Protein AF-A0A9D4Z304-F1 (afdb_monomer)

pLDDT: mean 81.12, std 15.31, range [45.03, 98.12]

InterPro domains:
  IPR007527 Zinc finger, SWIM-type [PF04434] (171-197)
  IPR007527 Zinc finger, SWIM-type [PS50966] (171-205)

Structure (mmCIF, N/CA/C/O backbone):
data_AF-A0A9D4Z304-F1
#
_entry.id   AF-A0A9D4Z304-F1
#
loop_
_atom_site.group_PDB
_atom_site.id
_atom_site.type_symbol
_atom_site.label_atom_id
_atom_site.label_alt_id
_atom_site.label_comp_id
_atom_site.label_asym_id
_atom_site.label_entity_id
_atom_site.label_seq_id
_atom_site.pdbx_PDB_ins_code
_atom_site.Cartn_x
_atom_site.Cartn_y
_atom_site.Cartn_z
_atom_site.occupancy
_atom_site.B_iso_or_equiv
_atom_site.auth_seq_id
_atom_site.auth_comp_id
_atom_site.auth_asym_id
_atom_site.auth_atom_id
_atom_site.pdbx_PDB_model_num
ATOM 1 N N . MET A 1 1 ? -25.700 -16.202 -22.388 1.00 58.25 1 MET A N 1
ATOM 2 C CA . MET A 1 1 ? -26.440 -15.607 -21.253 1.00 58.25 1 MET A CA 1
ATOM 3 C C . MET A 1 1 ? -27.471 -16.584 -20.685 1.00 58.25 1 MET A C 1
ATOM 5 O O . MET A 1 1 ? -27.443 -16.813 -19.483 1.00 58.25 1 MET A O 1
ATOM 9 N N . GLU A 1 2 ? -28.269 -17.260 -21.523 1.00 65.94 2 GLU A N 1
ATOM 10 C CA . GLU A 1 2 ? -29.330 -18.199 -21.095 1.00 65.94 2 GLU A CA 1
ATOM 11 C C . GLU A 1 2 ? -28.894 -19.315 -20.121 1.00 65.94 2 GLU A C 1
ATOM 13 O O . GLU A 1 2 ? -29.530 -19.520 -19.091 1.00 65.94 2 GLU A O 1
ATOM 18 N N . ARG A 1 3 ? -27.760 -19.994 -20.371 1.00 72.19 3 ARG A N 1
ATOM 19 C CA . ARG A 1 3 ? -27.264 -21.068 -19.478 1.00 72.19 3 ARG A CA 1
ATOM 20 C C . ARG A 1 3 ? -26.881 -20.585 -18.072 1.00 72.19 3 ARG A C 1
ATOM 22 O O . ARG A 1 3 ? -27.099 -21.306 -17.105 1.00 72.19 3 ARG A O 1
ATOM 29 N N . ASN A 1 4 ? -26.329 -19.376 -17.945 1.00 69.94 4 ASN A N 1
ATOM 30 C CA . ASN A 1 4 ? -26.008 -18.800 -16.632 1.00 69.94 4 ASN A CA 1
ATOM 31 C C . ASN A 1 4 ? -27.273 -18.340 -15.903 1.00 69.94 4 ASN A C 1
ATOM 33 O O . ASN A 1 4 ? -27.364 -18.498 -14.689 1.00 69.94 4 ASN A O 1
ATOM 37 N N . ARG A 1 5 ? -28.275 -17.852 -16.645 1.00 72.81 5 ARG A N 1
ATOM 38 C CA . ARG A 1 5 ? -29.588 -17.498 -16.095 1.00 72.81 5 ARG A CA 1
ATOM 39 C C . ARG A 1 5 ? -30.302 -18.722 -15.513 1.00 72.81 5 ARG A C 1
ATOM 41 O O . ARG A 1 5 ? -30.811 -18.645 -14.401 1.00 72.81 5 ARG A O 1
ATOM 48 N N . GLN A 1 6 ? -30.270 -19.864 -16.206 1.00 77.44 6 GLN A N 1
ATOM 49 C CA . GLN A 1 6 ? -30.847 -21.118 -15.700 1.00 77.44 6 GLN A CA 1
ATOM 50 C C . GLN A 1 6 ? -30.157 -21.623 -14.424 1.00 77.44 6 GLN A C 1
ATOM 52 O O . GLN A 1 6 ? -30.844 -22.037 -13.495 1.00 77.44 6 GLN A O 1
ATOM 57 N N . ARG A 1 7 ? -28.823 -21.525 -14.334 1.00 73.44 7 ARG A N 1
ATOM 58 C CA . ARG A 1 7 ? -28.073 -21.913 -13.123 1.00 73.44 7 ARG A CA 1
ATOM 59 C C . ARG A 1 7 ? -28.363 -21.020 -11.913 1.00 73.44 7 ARG A C 1
ATOM 61 O O . ARG A 1 7 ? -28.394 -21.512 -10.792 1.00 73.44 7 ARG A O 1
ATOM 68 N N . LEU A 1 8 ? -28.589 -19.724 -12.128 1.00 66.00 8 LEU A N 1
ATOM 69 C CA . LEU A 1 8 ? -28.974 -18.797 -11.057 1.00 66.00 8 LEU A CA 1
ATOM 70 C C . LEU A 1 8 ? -30.404 -19.050 -10.565 1.00 66.00 8 LEU A C 1
ATOM 72 O O . LEU A 1 8 ? -30.646 -19.016 -9.363 1.00 66.00 8 LEU A O 1
ATOM 76 N N . MET A 1 9 ? -31.331 -19.378 -11.471 1.00 72.38 9 MET A N 1
ATOM 77 C CA . MET A 1 9 ? -32.711 -19.725 -11.108 1.00 72.38 9 MET A CA 1
ATOM 78 C C . MET A 1 9 ? -32.799 -21.027 -10.297 1.00 72.38 9 MET A C 1
ATOM 80 O O . MET A 1 9 ? -33.624 -21.118 -9.393 1.00 72.38 9 MET A O 1
ATOM 84 N N . SER A 1 10 ? -31.939 -22.018 -10.564 1.00 80.88 10 SER A N 1
ATOM 85 C CA . SER A 1 10 ? -31.942 -23.292 -9.824 1.00 80.88 10 SER A CA 1
ATOM 86 C C . SER A 1 10 ? -31.432 -23.191 -8.382 1.00 80.88 10 SER A C 1
ATOM 88 O O . SER A 1 10 ? -31.666 -24.107 -7.603 1.00 80.88 10 SER A O 1
ATOM 90 N N . LEU A 1 11 ? -30.745 -22.103 -8.010 1.00 79.19 11 LEU A N 1
ATOM 91 C CA . LEU A 1 11 ? -30.226 -21.901 -6.650 1.00 79.19 11 LEU A CA 1
ATOM 92 C C . LEU A 1 11 ? -31.263 -21.304 -5.683 1.00 79.19 11 LEU A C 1
ATOM 94 O O . LEU A 1 11 ? -30.967 -21.149 -4.504 1.00 79.19 11 LEU A O 1
ATOM 98 N N . GLY A 1 12 ? -32.475 -20.987 -6.155 1.00 72.00 12 GLY A N 1
ATOM 99 C CA . GLY A 1 12 ? -33.617 -20.692 -5.284 1.00 72.00 12 GLY A CA 1
ATOM 100 C C . GLY A 1 12 ? -33.492 -19.432 -4.423 1.00 72.00 12 GLY A C 1
ATOM 101 O O . GLY A 1 12 ? -34.206 -19.326 -3.435 1.00 72.00 12 GLY A O 1
ATOM 102 N N . ILE A 1 13 ? -32.619 -18.480 -4.773 1.00 70.56 13 ILE A N 1
ATOM 103 C CA . ILE A 1 13 ? -32.442 -17.218 -4.036 1.00 70.56 13 ILE A CA 1
ATOM 104 C C . ILE A 1 13 ? -33.430 -16.178 -4.600 1.00 70.56 13 ILE A C 1
ATOM 106 O O . ILE A 1 13 ? -33.179 -15.630 -5.678 1.00 70.56 13 ILE A O 1
ATOM 110 N N . PRO A 1 14 ? -34.547 -15.860 -3.912 1.00 68.12 14 PRO A N 1
ATOM 111 C CA . PRO A 1 14 ? -35.614 -15.025 -4.476 1.00 68.12 14 PRO A CA 1
ATOM 112 C C . PRO A 1 14 ? -35.179 -13.571 -4.713 1.00 68.12 14 PRO A C 1
ATOM 114 O O . PRO A 1 14 ? -35.698 -12.909 -5.610 1.00 68.12 14 PRO A O 1
ATOM 117 N N . ALA A 1 15 ? -34.190 -13.086 -3.953 1.00 71.25 15 ALA A N 1
ATOM 118 C CA . ALA A 1 15 ? -33.676 -11.719 -4.048 1.00 71.25 15 ALA A CA 1
ATOM 119 C C . ALA A 1 15 ? -32.972 -11.432 -5.389 1.00 71.25 15 ALA A C 1
ATOM 121 O O . ALA A 1 15 ? -33.216 -10.399 -6.009 1.00 71.25 15 ALA A O 1
ATOM 122 N N . LEU A 1 16 ? -32.181 -12.384 -5.899 1.00 64.19 16 LEU A N 1
ATOM 123 C CA . LEU A 1 16 ? -31.427 -12.225 -7.151 1.00 64.19 16 LEU A CA 1
ATOM 124 C C . LEU A 1 16 ? -32.323 -12.217 -8.396 1.00 64.19 16 LEU A C 1
ATOM 126 O O . LEU A 1 16 ? -31.960 -11.636 -9.418 1.00 64.19 16 LEU A O 1
ATOM 130 N N . LYS A 1 17 ? -33.505 -12.844 -8.326 1.00 69.56 17 LYS A N 1
ATOM 131 C CA . LYS A 1 17 ? -34.468 -12.846 -9.435 1.00 69.56 17 LYS A CA 1
ATOM 132 C C . LYS A 1 17 ? -35.047 -11.447 -9.673 1.00 69.56 17 LYS A C 1
ATOM 134 O O . LYS A 1 17 ? -35.167 -11.037 -10.824 1.00 69.56 17 LYS A O 1
ATOM 139 N N . ARG A 1 18 ? -35.333 -10.711 -8.592 1.00 75.06 18 ARG A N 1
ATOM 140 C CA . ARG A 1 18 ? -35.867 -9.341 -8.651 1.00 75.06 18 ARG A CA 1
ATOM 141 C C . ARG A 1 18 ? -34.859 -8.367 -9.267 1.00 75.06 18 ARG A C 1
ATOM 143 O O . ARG A 1 18 ? -35.215 -7.627 -10.176 1.00 75.06 18 ARG A O 1
ATOM 150 N N . GLU A 1 19 ? -33.591 -8.448 -8.861 1.00 73.88 19 GLU A N 1
ATOM 151 C CA . GLU A 1 19 ? -32.523 -7.603 -9.421 1.00 73.88 19 GLU A CA 1
ATOM 152 C C . GLU A 1 19 ? -32.265 -7.884 -10.912 1.00 73.88 19 GLU A C 1
ATOM 154 O O . GLU A 1 19 ? -32.046 -6.961 -11.698 1.00 73.88 19 GLU A O 1
ATOM 159 N N . LEU A 1 20 ? -32.331 -9.150 -11.342 1.00 70.69 20 LEU A N 1
ATOM 160 C CA . LEU A 1 20 ? -32.150 -9.521 -12.752 1.00 70.69 20 LEU A CA 1
ATOM 161 C C . LEU A 1 20 ? -33.305 -9.055 -13.650 1.00 70.69 20 LEU A C 1
ATOM 163 O O . LEU A 1 20 ? -33.066 -8.687 -14.802 1.00 70.69 20 LEU A O 1
ATOM 167 N N . GLU A 1 21 ? -34.539 -9.062 -13.143 1.00 75.00 21 GLU A N 1
ATOM 168 C CA . GLU A 1 21 ? -35.706 -8.533 -13.861 1.00 75.00 21 GLU A CA 1
ATOM 169 C C . GLU A 1 21 ? -35.662 -6.997 -13.956 1.00 75.00 21 GLU A C 1
ATOM 171 O O . GLU A 1 21 ? -35.941 -6.444 -15.023 1.00 75.00 21 GLU A O 1
ATOM 176 N N . GLU A 1 22 ? -35.194 -6.304 -12.913 1.00 76.94 22 GLU A N 1
ATOM 177 C CA . GLU A 1 22 ? -34.978 -4.850 -12.950 1.00 76.94 22 GLU A CA 1
ATOM 178 C C . GLU A 1 22 ? -33.822 -4.434 -13.870 1.00 76.94 22 GLU A C 1
ATOM 180 O O . GLU A 1 22 ? -33.900 -3.407 -14.547 1.00 76.94 22 GLU A O 1
ATOM 185 N N . MET A 1 23 ? -32.759 -5.236 -13.967 1.00 66.50 23 MET A N 1
ATOM 186 C CA . MET A 1 23 ? -31.647 -4.952 -14.878 1.00 66.50 23 MET A CA 1
ATOM 187 C C . MET A 1 23 ? -31.998 -5.175 -16.355 1.00 66.50 23 MET A C 1
ATOM 189 O O . MET A 1 23 ? -31.429 -4.510 -17.221 1.00 66.50 23 MET A O 1
ATOM 193 N N . GLY A 1 24 ? -32.938 -6.075 -16.662 1.00 64.50 24 GLY A N 1
ATOM 194 C CA . GLY A 1 24 ? -33.351 -6.381 -18.036 1.00 64.50 24 GLY A CA 1
ATOM 195 C C . GLY A 1 24 ? -34.099 -5.245 -18.744 1.00 64.50 24 GLY A C 1
ATOM 196 O O . GLY A 1 24 ? -34.071 -5.173 -19.970 1.00 64.50 24 GLY A O 1
ATOM 197 N N . SER A 1 25 ? -34.726 -4.332 -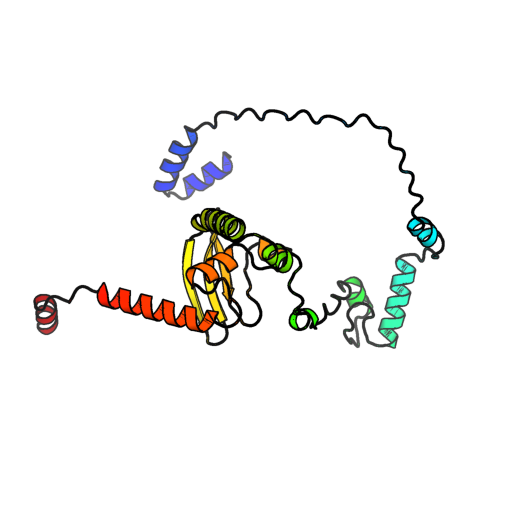17.995 1.00 61.50 25 SER A N 1
ATOM 198 C CA . SER A 1 25 ? -35.479 -3.198 -18.553 1.00 61.50 25 SER A CA 1
ATOM 199 C C . SER A 1 25 ? -34.616 -1.956 -18.819 1.00 61.50 25 SER A C 1
ATOM 201 O O . SER A 1 25 ? -35.014 -1.075 -19.581 1.00 61.50 25 SER A O 1
ATOM 203 N N . ARG A 1 26 ? -33.388 -1.902 -18.285 1.00 61.38 26 ARG A N 1
ATOM 204 C CA . ARG A 1 26 ? -32.398 -0.858 -18.598 1.00 61.38 26 ARG A CA 1
ATOM 205 C C . ARG A 1 26 ? -31.573 -1.257 -19.819 1.00 61.38 26 ARG A C 1
ATOM 207 O O . ARG A 1 26 ? -30.360 -1.445 -19.737 1.00 61.38 26 ARG A O 1
ATOM 214 N N . ALA A 1 27 ? -32.239 -1.397 -20.963 1.00 55.88 27 ALA A N 1
ATOM 215 C CA . ALA A 1 27 ? -31.564 -1.554 -22.244 1.00 55.88 27 ALA A CA 1
ATOM 216 C C . ALA A 1 27 ? -30.637 -0.347 -22.460 1.00 55.88 27 ALA A C 1
ATOM 218 O O . ALA A 1 27 ? -31.086 0.794 -22.571 1.00 55.88 27 ALA A O 1
ATOM 219 N N . ALA A 1 28 ? -29.329 -0.602 -22.447 1.00 58.69 28 ALA A N 1
ATOM 220 C CA . ALA A 1 28 ? -28.311 0.415 -22.636 1.00 58.69 28 ALA A CA 1
ATOM 221 C C . ALA A 1 28 ? -28.538 1.111 -23.983 1.00 58.69 28 ALA A C 1
ATOM 223 O O . ALA A 1 28 ? -28.352 0.504 -25.038 1.00 58.69 28 ALA A O 1
ATOM 224 N N . VAL A 1 29 ? -28.936 2.385 -23.937 1.00 69.19 29 VAL A N 1
ATOM 225 C CA . VAL A 1 29 ? -28.979 3.250 -25.118 1.00 69.19 29 VAL A CA 1
ATOM 226 C C . VAL A 1 29 ? -27.579 3.215 -25.742 1.00 69.19 29 VAL A C 1
ATOM 228 O O . VAL A 1 29 ? -26.609 3.556 -25.052 1.00 69.19 29 VAL A O 1
ATOM 231 N N . PRO A 1 30 ? -27.427 2.755 -26.997 1.00 56.41 30 PRO A N 1
ATOM 232 C CA . PRO A 1 30 ? -26.125 2.642 -27.630 1.00 56.41 30 PRO A CA 1
ATOM 233 C C . PRO A 1 30 ? -25.494 4.031 -27.705 1.00 56.41 30 PRO A C 1
ATOM 235 O O . PRO A 1 30 ? -25.944 4.916 -28.429 1.00 56.41 30 PRO A O 1
ATOM 238 N N . ARG A 1 31 ? -24.453 4.240 -26.898 1.00 69.31 31 ARG A N 1
ATOM 239 C CA . ARG A 1 31 ? -23.703 5.490 -26.862 1.00 69.31 31 ARG A CA 1
ATOM 240 C C . ARG A 1 31 ? -22.911 5.581 -28.162 1.00 69.31 31 ARG A C 1
ATOM 242 O O . ARG A 1 31 ? -21.959 4.825 -28.349 1.00 69.31 31 ARG A O 1
ATOM 249 N N . GLU A 1 32 ? -23.312 6.481 -29.059 1.00 58.91 32 GLU A N 1
ATOM 250 C CA . GLU A 1 32 ? -22.585 6.743 -30.300 1.00 58.91 32 GLU A CA 1
ATOM 251 C C . GLU A 1 32 ? -21.128 7.104 -29.987 1.00 58.91 32 GLU A C 1
ATOM 253 O O . GLU A 1 32 ? -20.796 8.182 -29.484 1.00 58.91 32 GLU A O 1
ATOM 258 N N . VAL A 1 33 ? -20.227 6.169 -30.278 1.00 58.69 33 VAL A N 1
ATOM 259 C CA . VAL A 1 33 ? -18.790 6.402 -30.231 1.00 58.69 33 VAL A CA 1
ATOM 260 C C . VAL A 1 33 ? -18.458 7.313 -31.410 1.00 58.69 33 VAL A C 1
ATOM 262 O O . VAL A 1 33 ? -18.296 6.845 -32.538 1.00 58.69 33 VAL A O 1
ATOM 265 N N . LYS A 1 34 ? -18.346 8.627 -31.164 1.00 64.44 34 LYS A N 1
ATOM 266 C CA . LYS A 1 34 ? -17.782 9.578 -32.134 1.00 64.44 34 LYS A CA 1
ATOM 267 C C . LYS A 1 34 ? -16.391 9.086 -32.545 1.00 64.44 34 LYS A C 1
ATOM 269 O O . LYS A 1 34 ? -15.420 9.236 -31.801 1.00 64.44 34 LYS A O 1
ATOM 274 N N . LYS A 1 35 ? -16.297 8.486 -33.738 1.00 57.31 35 LYS A N 1
ATOM 275 C CA . LYS A 1 35 ? -15.037 8.124 -34.399 1.00 57.31 35 LYS A CA 1
ATOM 276 C C . LYS A 1 35 ? -14.194 9.390 -34.534 1.00 57.31 35 LYS A C 1
ATOM 278 O O . LYS A 1 35 ? -14.419 10.202 -35.426 1.00 57.31 35 LYS A O 1
ATOM 283 N N . ARG A 1 36 ? -13.207 9.558 -33.651 1.00 60.50 36 ARG A N 1
ATOM 284 C CA . ARG A 1 36 ? -12.142 10.546 -33.841 1.00 60.50 36 ARG A CA 1
ATOM 285 C C . ARG A 1 36 ? -11.415 10.185 -35.134 1.00 60.50 36 ARG A C 1
ATOM 287 O O . ARG A 1 36 ? -10.739 9.158 -35.201 1.00 60.50 36 ARG A O 1
ATOM 294 N N . GLN A 1 37 ? -11.602 11.000 -36.169 1.00 60.34 37 GLN A N 1
ATOM 295 C CA . GLN A 1 37 ? -10.854 10.890 -37.414 1.00 60.34 37 GLN A CA 1
ATOM 296 C C . GLN A 1 37 ? -9.370 11.070 -37.094 1.00 60.34 37 GLN A C 1
ATOM 298 O O . GLN A 1 37 ? -8.914 12.140 -36.696 1.00 60.34 37 GLN A O 1
ATOM 303 N N . ARG A 1 38 ? -8.618 9.976 -37.222 1.00 59.94 38 ARG A N 1
ATOM 304 C CA . ARG A 1 38 ? -7.164 9.965 -37.106 1.00 59.94 38 ARG A CA 1
ATOM 305 C C . ARG A 1 38 ? -6.607 10.703 -38.320 1.00 59.94 38 ARG A C 1
ATOM 307 O O . ARG A 1 38 ? -6.519 10.129 -39.403 1.00 59.94 38 ARG A O 1
ATOM 314 N N . VAL A 1 39 ? -6.274 11.979 -38.139 1.00 65.50 39 VAL A N 1
ATOM 315 C CA . VAL A 1 39 ? -5.565 12.781 -39.140 1.00 65.50 39 VAL A CA 1
ATOM 316 C C . VAL A 1 39 ? -4.241 12.074 -39.430 1.00 65.50 39 VAL A C 1
ATOM 318 O O . VAL A 1 39 ? -3.397 11.926 -38.547 1.00 65.50 39 VAL A O 1
ATOM 321 N N . LYS A 1 40 ? -4.093 11.548 -40.650 1.00 57.66 40 LYS A N 1
ATOM 322 C CA . LYS A 1 40 ? -2.835 10.962 -41.119 1.00 57.66 40 LYS A CA 1
ATOM 323 C C . LYS A 1 40 ? -1.851 12.115 -41.341 1.00 57.66 40 LYS A C 1
ATOM 325 O O . LYS A 1 40 ? -2.148 12.962 -42.185 1.00 57.66 40 LYS A O 1
ATOM 330 N N . PRO A 1 41 ? -0.707 12.176 -40.639 1.00 56.84 41 PRO A N 1
ATOM 331 C CA . PRO A 1 41 ? 0.318 13.156 -40.963 1.00 56.84 41 PRO A CA 1
ATOM 332 C C . PRO A 1 41 ? 0.830 12.872 -42.382 1.00 56.84 41 PRO A C 1
ATOM 334 O O . PRO A 1 41 ? 1.409 11.819 -42.650 1.00 56.84 41 PRO A O 1
ATOM 337 N N . LYS A 1 42 ? 0.561 13.792 -43.316 1.00 57.03 42 LYS A N 1
ATOM 338 C CA . LYS A 1 42 ? 1.171 13.807 -44.649 1.00 57.03 42 LYS A CA 1
ATOM 339 C C . LYS A 1 42 ? 2.580 14.373 -44.498 1.00 57.03 42 L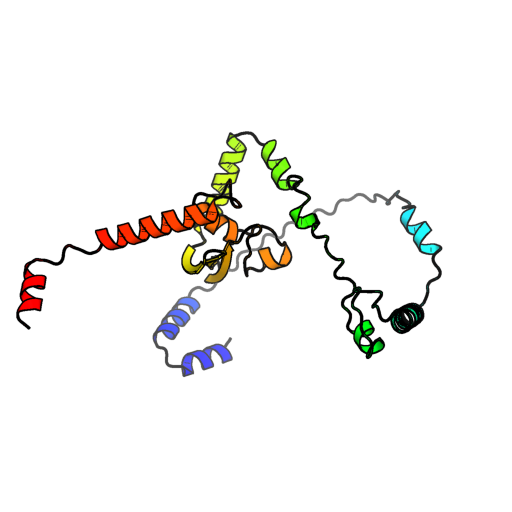YS A C 1
ATOM 341 O O . LYS A 1 42 ? 2.773 15.580 -44.528 1.00 57.03 42 LYS A O 1
ATOM 346 N N . GLY A 1 43 ? 3.548 13.490 -44.301 1.00 60.00 43 GLY A N 1
ATOM 347 C CA . GLY A 1 43 ? 4.960 13.843 -44.285 1.00 60.00 43 GLY A CA 1
ATOM 348 C C . GLY A 1 43 ? 5.792 12.593 -44.500 1.00 60.00 43 GLY A C 1
ATOM 349 O O . GLY A 1 43 ? 5.934 11.778 -43.594 1.00 60.00 43 GLY A O 1
ATOM 350 N N . HIS A 1 44 ? 6.316 12.425 -45.712 1.00 59.81 44 HIS A N 1
ATOM 351 C CA . HIS A 1 44 ? 7.267 11.370 -46.049 1.00 59.81 44 HIS A CA 1
ATOM 352 C C . HIS A 1 44 ? 8.642 11.775 -45.494 1.00 59.81 44 HIS A C 1
ATOM 354 O O . HIS A 1 44 ? 9.544 12.157 -46.230 1.00 59.81 44 HIS A O 1
ATOM 360 N N . ILE A 1 45 ? 8.789 11.762 -44.169 1.00 63.50 45 ILE A N 1
ATOM 361 C CA . ILE A 1 45 ? 10.093 11.945 -43.531 1.00 63.50 45 ILE A CA 1
ATOM 362 C C . ILE A 1 45 ? 10.814 10.611 -43.684 1.00 63.50 45 ILE A C 1
ATOM 364 O O . ILE A 1 45 ? 10.510 9.643 -42.985 1.00 63.50 45 ILE A O 1
ATOM 368 N N . GLN A 1 46 ? 11.723 10.530 -44.656 1.00 60.16 46 GLN A N 1
ATOM 369 C CA . GLN A 1 46 ? 12.649 9.409 -44.716 1.00 60.16 46 GLN A CA 1
ATOM 370 C C . GLN A 1 46 ? 13.507 9.436 -43.442 1.00 60.16 46 GLN A C 1
ATOM 372 O O . GLN A 1 46 ? 14.062 10.486 -43.112 1.00 60.16 46 GLN A O 1
ATOM 377 N N . PRO A 1 47 ? 13.600 8.326 -42.692 1.00 58.06 47 PRO A N 1
ATOM 378 C CA . PRO A 1 47 ? 14.379 8.273 -41.466 1.00 58.06 47 PRO A CA 1
ATOM 379 C C . PRO A 1 47 ? 15.875 8.373 -41.792 1.00 58.06 47 PRO A C 1
ATOM 381 O O . PRO A 1 47 ? 16.553 7.376 -42.024 1.00 58.06 47 PRO A O 1
ATOM 384 N N . THR A 1 48 ? 16.412 9.591 -41.776 1.00 61.91 48 THR A N 1
ATOM 385 C CA . THR A 1 48 ? 17.846 9.886 -41.872 1.00 61.91 48 THR A CA 1
ATOM 386 C C . THR A 1 48 ? 18.521 9.638 -40.528 1.00 61.91 48 THR A C 1
ATOM 388 O O . THR A 1 48 ? 19.031 10.534 -39.862 1.00 61.91 48 THR A O 1
ATOM 391 N N . ARG A 1 49 ? 18.520 8.384 -40.074 1.00 57.72 49 ARG A N 1
ATOM 392 C CA . ARG A 1 49 ? 19.378 7.990 -38.956 1.00 57.72 49 ARG A CA 1
ATOM 393 C C . ARG A 1 49 ? 19.873 6.572 -39.163 1.00 57.72 49 ARG A C 1
ATOM 395 O O . ARG A 1 49 ? 19.311 5.608 -38.647 1.00 57.72 49 ARG A O 1
ATOM 402 N N . HIS A 1 50 ? 20.963 6.469 -39.920 1.00 53.75 50 HIS A N 1
ATOM 403 C CA . HIS A 1 50 ? 21.838 5.305 -39.899 1.00 53.75 50 HIS A CA 1
ATOM 404 C C . HIS A 1 50 ? 22.365 5.131 -38.469 1.00 53.75 50 HIS A C 1
ATOM 406 O O . HIS A 1 50 ? 23.344 5.735 -38.044 1.00 53.75 50 HIS A O 1
ATOM 412 N N . SER A 1 51 ? 21.634 4.343 -37.688 1.00 56.97 51 SER A N 1
ATOM 413 C CA . SER A 1 51 ? 22.013 3.930 -36.347 1.00 56.97 51 SER A CA 1
ATOM 414 C C . SER A 1 51 ? 23.249 3.034 -36.446 1.00 56.97 51 SER A C 1
ATOM 416 O O . SER A 1 51 ? 23.159 1.881 -36.867 1.00 56.97 51 SER A O 1
ATOM 418 N N . THR A 1 52 ? 24.402 3.544 -36.012 1.00 59.31 52 THR A N 1
ATOM 419 C CA . THR A 1 52 ? 25.657 2.787 -35.825 1.00 59.31 52 THR A CA 1
ATOM 420 C C . THR A 1 52 ? 25.485 1.568 -34.906 1.00 59.31 52 THR A C 1
ATOM 422 O O . THR A 1 52 ? 26.280 0.629 -34.945 1.00 59.31 52 THR A O 1
ATOM 425 N N . ARG A 1 53 ? 24.390 1.507 -34.135 1.00 55.22 53 ARG A N 1
ATOM 426 C CA . ARG A 1 53 ? 24.012 0.356 -33.303 1.00 55.22 53 ARG A CA 1
ATOM 427 C C . ARG A 1 53 ? 23.626 -0.883 -34.123 1.00 55.22 53 ARG A C 1
ATOM 429 O O . ARG A 1 53 ? 23.816 -1.993 -33.641 1.00 55.22 53 ARG A O 1
ATOM 436 N N . LEU A 1 54 ? 23.116 -0.713 -35.349 1.00 54.06 54 LEU A N 1
ATOM 437 C CA . LEU A 1 54 ? 22.772 -1.832 -36.242 1.00 54.06 54 LEU A CA 1
ATOM 438 C C . LEU A 1 54 ? 23.993 -2.415 -36.966 1.00 54.06 54 LEU A C 1
ATOM 440 O O . LEU A 1 54 ? 23.963 -3.582 -37.345 1.00 54.06 54 LEU A O 1
ATOM 444 N N . GLN A 1 55 ? 25.074 -1.646 -37.125 1.00 59.47 55 GLN A N 1
ATOM 445 C CA . GLN A 1 55 ? 26.308 -2.147 -37.738 1.00 59.47 55 GLN A CA 1
ATOM 446 C C . GLN A 1 55 ? 27.076 -3.074 -36.784 1.00 59.47 55 GLN A C 1
ATOM 448 O O . GLN A 1 55 ? 27.462 -4.162 -37.196 1.00 59.47 55 GLN A O 1
ATOM 453 N N . LYS A 1 56 ? 27.156 -2.747 -35.484 1.00 58.09 56 LYS A N 1
ATOM 454 C CA . LYS A 1 56 ? 27.779 -3.637 -34.480 1.00 58.09 56 LYS A CA 1
ATOM 455 C C . LYS A 1 56 ? 27.040 -4.965 -34.262 1.00 58.09 56 LYS A C 1
ATOM 457 O O . LYS A 1 56 ? 27.644 -5.931 -33.816 1.00 58.09 56 LYS A O 1
ATOM 462 N N . ALA A 1 57 ? 25.750 -5.046 -34.595 1.00 58.03 57 ALA A N 1
ATOM 463 C CA . ALA A 1 57 ? 24.991 -6.296 -34.509 1.00 58.03 57 ALA A CA 1
ATOM 464 C C . ALA A 1 57 ? 25.306 -7.282 -35.653 1.00 58.03 57 ALA A C 1
ATOM 466 O O . ALA A 1 57 ? 24.920 -8.446 -35.574 1.00 58.03 57 ALA A O 1
ATOM 467 N N . LYS A 1 58 ? 25.984 -6.833 -36.720 1.00 59.09 58 LYS A N 1
ATOM 468 C CA . LYS A 1 58 ? 26.321 -7.671 -37.881 1.00 59.09 58 LYS A CA 1
ATOM 469 C C . LYS A 1 58 ? 27.635 -8.444 -37.725 1.00 59.09 58 LYS A C 1
ATOM 471 O O . LYS A 1 58 ? 27.853 -9.374 -38.491 1.00 59.09 58 LYS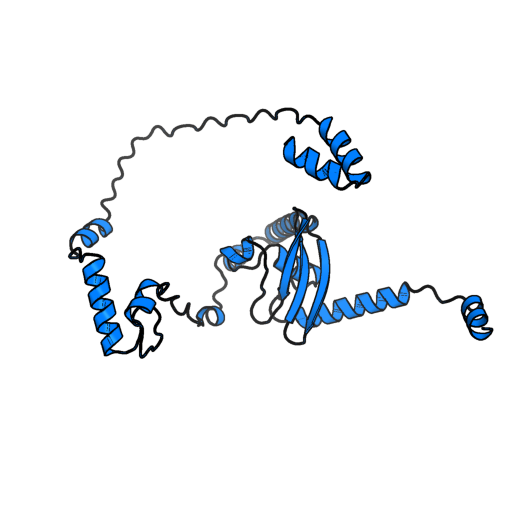 A O 1
ATOM 476 N N . GLU A 1 59 ? 28.469 -8.082 -36.752 1.00 63.25 59 GLU A N 1
ATOM 477 C CA . GLU A 1 59 ? 29.823 -8.635 -36.579 1.00 63.25 59 GLU A CA 1
ATOM 478 C C . GLU A 1 59 ? 29.927 -9.706 -35.486 1.00 63.25 59 GLU A C 1
ATOM 480 O O . GLU A 1 59 ? 30.970 -10.341 -35.360 1.00 63.25 59 GLU A O 1
ATOM 485 N N . GLN A 1 60 ? 28.867 -9.960 -34.710 1.00 63.22 60 GLN A N 1
ATOM 486 C CA . GLN A 1 60 ? 28.885 -11.094 -33.787 1.00 63.22 60 GLN A CA 1
ATOM 487 C C . GLN A 1 60 ? 28.582 -12.389 -34.553 1.00 63.22 60 GLN A C 1
ATOM 489 O O . GLN A 1 60 ? 27.556 -12.448 -35.245 1.00 63.22 60 GLN A O 1
ATOM 494 N N . PRO A 1 61 ? 29.438 -13.426 -34.448 1.00 70.44 61 PRO A N 1
ATOM 495 C CA . PRO A 1 61 ? 29.122 -14.734 -34.997 1.00 70.44 61 PRO A CA 1
ATOM 496 C C . PRO A 1 61 ? 27.793 -15.178 -34.392 1.00 70.44 61 PRO A C 1
ATOM 498 O O . PRO A 1 61 ? 27.597 -15.143 -33.176 1.00 70.44 61 PRO A O 1
ATOM 501 N N . LYS A 1 62 ? 26.841 -15.525 -35.259 1.00 77.25 62 LYS A N 1
ATOM 502 C CA . LYS A 1 62 ? 25.540 -16.047 -34.849 1.00 77.25 62 LYS A CA 1
ATOM 503 C C . LYS A 1 62 ? 25.748 -17.466 -34.334 1.00 77.25 62 LYS A C 1
ATOM 505 O O . LYS A 1 62 ? 25.476 -18.419 -35.055 1.00 77.25 62 LYS A O 1
ATOM 510 N N . GLU A 1 63 ? 26.258 -17.593 -33.115 1.00 79.62 63 GLU A N 1
ATOM 511 C CA . GLU A 1 63 ? 26.201 -18.857 -32.391 1.00 79.62 63 GLU A CA 1
ATOM 512 C C . GLU A 1 63 ? 24.733 -19.270 -32.321 1.00 79.62 63 GLU A C 1
ATOM 514 O O . GLU A 1 63 ? 23.846 -18.476 -31.974 1.00 79.62 63 GLU A O 1
ATOM 519 N N . SER A 1 64 ? 24.461 -20.502 -32.727 1.00 90.81 64 SER A N 1
ATOM 520 C CA . SER A 1 64 ? 23.120 -21.045 -32.625 1.00 90.81 64 SER A CA 1
ATOM 521 C C . SER A 1 64 ? 22.717 -21.101 -31.148 1.00 90.81 64 SER A C 1
ATOM 523 O O . SER A 1 64 ? 23.540 -21.290 -30.249 1.00 90.81 64 SER A O 1
ATOM 525 N N . ALA A 1 65 ? 21.420 -20.956 -30.866 1.00 86.00 65 ALA A N 1
ATOM 526 C CA . ALA A 1 65 ? 20.918 -21.052 -29.494 1.00 86.00 65 ALA A CA 1
ATOM 527 C C . ALA A 1 65 ? 21.286 -22.395 -28.824 1.00 86.00 65 ALA A C 1
ATOM 529 O O . ALA A 1 65 ? 21.398 -22.455 -27.600 1.00 86.00 65 ALA A O 1
ATOM 530 N N . SER A 1 66 ? 21.497 -23.446 -29.628 1.00 90.62 66 SER A N 1
ATOM 531 C CA . SER A 1 66 ? 21.944 -24.764 -29.171 1.00 90.62 66 SER A CA 1
ATOM 532 C C . SER A 1 66 ? 23.396 -24.747 -28.696 1.00 90.62 66 SER A C 1
ATOM 534 O O . SER A 1 66 ? 23.668 -25.178 -27.581 1.00 90.62 66 SER A O 1
ATOM 536 N N . GLU A 1 67 ? 24.316 -24.185 -29.486 1.00 93.38 67 GLU A N 1
ATOM 537 C CA . GLU A 1 67 ? 25.743 -24.105 -29.129 1.00 93.38 67 GLU A CA 1
ATOM 538 C C . GLU A 1 67 ? 25.957 -23.280 -27.860 1.00 93.38 67 GLU A C 1
ATOM 540 O O . GLU A 1 67 ? 26.726 -23.660 -26.977 1.00 93.38 67 GLU A O 1
ATOM 545 N N . ARG A 1 68 ? 25.209 -22.180 -27.720 1.00 90.94 68 ARG A N 1
ATOM 546 C CA . ARG A 1 68 ? 25.233 -21.375 -26.498 1.00 90.94 68 ARG A CA 1
ATOM 547 C C . ARG A 1 68 ? 24.750 -22.170 -25.283 1.00 90.94 68 ARG A C 1
ATOM 549 O O . ARG A 1 68 ? 25.346 -22.072 -24.214 1.00 90.94 68 ARG A O 1
ATOM 556 N N . PHE A 1 69 ? 23.680 -22.952 -25.435 1.00 94.31 69 PHE A N 1
ATOM 557 C CA . PHE A 1 69 ? 23.155 -23.780 -24.349 1.00 94.31 69 PHE A CA 1
ATOM 558 C C . PHE A 1 69 ? 24.148 -24.873 -23.930 1.00 94.31 69 PHE A C 1
ATOM 560 O O . PHE A 1 69 ? 24.314 -25.118 -22.738 1.00 94.31 69 PHE A O 1
ATOM 567 N N . GLU A 1 70 ? 24.818 -25.515 -24.887 1.00 96.25 70 GLU A N 1
ATOM 568 C CA . GLU A 1 70 ? 25.824 -26.546 -24.611 1.00 96.25 70 GLU A CA 1
ATOM 569 C C . GLU A 1 70 ? 27.067 -25.971 -23.927 1.00 96.25 70 GLU A C 1
ATOM 571 O O . GLU A 1 70 ? 27.559 -26.570 -22.968 1.00 96.25 70 GLU A O 1
ATOM 576 N N . ARG A 1 71 ? 27.516 -24.777 -24.335 1.00 95.94 71 ARG A N 1
ATOM 577 C CA . ARG A 1 71 ? 28.605 -24.057 -23.660 1.00 95.94 71 ARG A CA 1
ATOM 578 C C . ARG A 1 71 ? 28.246 -23.716 -22.212 1.00 95.94 71 ARG A C 1
ATOM 580 O O . ARG A 1 71 ? 28.995 -24.067 -21.304 1.00 95.94 71 ARG A O 1
ATOM 587 N N . GLU A 1 72 ? 27.075 -23.113 -21.989 1.00 95.25 72 GLU A N 1
ATOM 588 C CA . GLU A 1 72 ? 26.576 -22.783 -20.643 1.00 95.25 72 GLU A CA 1
ATOM 589 C C . GLU A 1 72 ? 26.416 -24.043 -19.769 1.00 95.25 72 GLU A C 1
ATOM 591 O O . GLU A 1 72 ? 26.673 -24.006 -18.567 1.00 95.25 72 GLU A O 1
ATOM 596 N N . LEU A 1 73 ? 26.004 -25.173 -20.356 1.00 97.25 73 LEU A N 1
ATOM 597 C CA . LEU A 1 73 ? 25.898 -26.444 -19.641 1.00 97.25 73 LEU A CA 1
ATOM 598 C C . LEU A 1 73 ? 27.273 -27.001 -19.257 1.00 97.25 73 LEU A C 1
ATOM 600 O O . LEU A 1 73 ? 27.416 -27.507 -18.146 1.00 97.25 73 LEU A O 1
ATOM 604 N N . GLY A 1 74 ? 28.267 -26.901 -20.142 1.00 96.81 74 GLY A N 1
ATOM 605 C CA . GLY A 1 74 ? 29.644 -27.311 -19.860 1.00 96.81 74 GLY A CA 1
ATOM 606 C C . GLY A 1 74 ? 30.253 -26.513 -18.710 1.00 96.81 74 GLY A C 1
ATOM 607 O O . GLY A 1 74 ? 30.745 -27.101 -17.749 1.00 96.81 74 GLY A O 1
ATOM 608 N N . GLU A 1 75 ? 30.132 -25.184 -18.753 1.00 96.00 75 GLU A N 1
ATOM 609 C CA . GLU A 1 75 ? 30.576 -24.301 -17.666 1.00 96.00 75 GLU A CA 1
ATOM 610 C C . GLU A 1 75 ? 29.880 -24.637 -16.344 1.00 96.00 75 GLU A C 1
ATOM 612 O O . GLU A 1 75 ? 30.532 -24.728 -15.303 1.00 96.00 75 GLU A O 1
ATOM 617 N N . PHE A 1 76 ? 28.567 -24.883 -16.381 1.00 97.12 76 PHE A N 1
ATOM 618 C CA . PHE A 1 76 ? 27.795 -25.230 -15.191 1.00 97.12 76 PHE A CA 1
ATOM 619 C C . PHE A 1 76 ? 28.226 -26.572 -14.577 1.00 97.12 76 PHE A C 1
ATOM 621 O O . PHE A 1 76 ? 28.318 -26.690 -13.361 1.00 97.12 76 PHE A O 1
ATOM 628 N N . VAL A 1 77 ? 28.521 -27.583 -15.394 1.00 97.06 77 VAL A N 1
ATOM 629 C CA . VAL A 1 77 ? 28.992 -28.885 -14.894 1.00 97.06 77 VAL A CA 1
ATOM 630 C C . VAL A 1 77 ? 30.380 -28.776 -14.254 1.00 97.06 77 VAL A C 1
ATOM 632 O O . VAL A 1 77 ? 30.633 -29.452 -13.265 1.00 97.06 77 VAL A O 1
ATOM 635 N N . VAL A 1 78 ? 31.270 -27.932 -14.789 1.00 97.56 78 VAL A N 1
ATOM 636 C CA . VAL A 1 78 ? 32.642 -27.773 -14.268 1.00 97.56 78 VAL A CA 1
ATOM 637 C C . VAL A 1 78 ? 32.678 -26.935 -12.989 1.00 97.56 78 VAL A C 1
ATOM 639 O O . VAL A 1 78 ? 33.400 -27.263 -12.054 1.00 97.56 78 VAL A O 1
ATOM 642 N N . SER A 1 79 ? 31.913 -25.844 -12.951 1.00 96.12 79 SER A N 1
ATOM 643 C CA . SER A 1 79 ? 31.881 -24.911 -11.815 1.00 96.12 79 SER A CA 1
ATOM 644 C C . SER A 1 79 ? 30.921 -25.324 -10.699 1.00 96.12 79 SER A C 1
ATOM 646 O O . SER A 1 79 ? 30.925 -24.702 -9.639 1.00 96.12 79 SER A O 1
ATOM 648 N N . GLU A 1 80 ? 30.044 -26.299 -10.959 1.00 96.69 80 GLU A N 1
ATOM 649 C CA . GLU A 1 80 ? 28.854 -26.618 -10.157 1.00 96.69 80 GLU A CA 1
ATOM 650 C C . GLU A 1 80 ? 27.939 -25.402 -9.893 1.00 96.69 80 GLU A C 1
ATOM 652 O O . GLU A 1 80 ? 27.000 -25.488 -9.103 1.00 96.69 80 GLU A O 1
ATOM 657 N N . GLN A 1 81 ? 28.160 -24.265 -10.565 1.00 96.62 81 GLN A N 1
ATOM 658 C CA . GLN A 1 81 ? 27.449 -23.008 -10.355 1.00 96.62 81 GLN A CA 1
ATOM 659 C C . GLN A 1 81 ? 26.728 -22.578 -11.631 1.00 96.62 81 GLN A C 1
ATOM 661 O O . GLN A 1 81 ? 27.310 -22.471 -12.707 1.00 96.62 81 GLN A O 1
ATOM 666 N N . CYS A 1 82 ? 25.423 -22.326 -11.532 1.00 95.06 82 CYS A N 1
ATOM 667 C CA . CYS A 1 82 ? 24.629 -21.983 -12.704 1.00 95.06 82 CYS A CA 1
ATOM 668 C C . CYS A 1 82 ? 25.041 -20.600 -13.241 1.00 95.06 82 CYS A C 1
ATOM 670 O O . CYS A 1 82 ? 24.824 -19.614 -12.529 1.00 95.06 82 CYS A O 1
ATOM 672 N N . PRO A 1 83 ? 25.502 -20.470 -14.504 1.00 92.75 83 PRO A N 1
ATOM 673 C CA . PRO A 1 83 ? 25.937 -19.185 -15.066 1.00 92.75 83 PRO A CA 1
ATOM 674 C C . PRO A 1 83 ? 24.778 -18.192 -15.216 1.00 92.75 83 PRO A C 1
ATOM 676 O O . PRO A 1 83 ? 24.978 -16.989 -15.358 1.00 92.75 83 PRO A O 1
ATOM 679 N N . ARG A 1 84 ? 23.538 -18.694 -15.172 1.00 91.38 84 ARG A N 1
ATOM 680 C CA . ARG A 1 84 ? 22.335 -17.871 -15.206 1.00 91.38 84 ARG A CA 1
ATOM 681 C C . ARG A 1 84 ? 22.000 -17.307 -13.835 1.00 91.38 84 ARG A C 1
ATOM 683 O O . ARG A 1 84 ? 21.858 -16.108 -13.731 1.00 91.38 84 ARG A O 1
ATOM 690 N N . CYS A 1 85 ? 21.837 -18.123 -12.796 1.00 91.56 85 CYS A N 1
ATOM 691 C CA . CYS A 1 85 ? 21.282 -17.654 -11.514 1.00 91.56 85 CYS A CA 1
ATOM 692 C C . CYS A 1 85 ? 22.244 -17.709 -10.320 1.00 91.56 85 CYS A C 1
ATOM 694 O O . CYS A 1 85 ? 21.819 -17.415 -9.207 1.00 91.56 85 CYS A O 1
ATOM 696 N N . GLY A 1 86 ? 23.493 -18.141 -10.512 1.00 91.88 86 GLY A N 1
ATOM 697 C CA . GLY A 1 86 ? 24.503 -18.231 -9.454 1.00 91.88 86 GLY A CA 1
ATOM 698 C C . GLY A 1 86 ? 24.292 -19.353 -8.429 1.00 91.88 86 GLY A C 1
ATOM 699 O O . GLY A 1 86 ? 25.113 -19.504 -7.527 1.00 91.88 86 GLY A O 1
ATOM 700 N N . ARG A 1 87 ? 23.224 -20.160 -8.537 1.00 92.12 87 ARG A N 1
ATOM 701 C CA . ARG A 1 87 ? 22.969 -21.286 -7.618 1.00 92.12 87 ARG A CA 1
ATOM 702 C C . ARG A 1 87 ? 23.972 -22.417 -7.828 1.00 92.12 87 ARG A C 1
ATOM 704 O O . ARG A 1 87 ? 24.181 -22.831 -8.968 1.00 92.12 87 ARG A O 1
ATOM 711 N N . VAL A 1 88 ? 24.495 -22.950 -6.725 1.00 95.81 88 VAL A N 1
ATOM 712 C CA . VAL A 1 88 ? 25.367 -24.132 -6.706 1.00 95.81 88 VAL A CA 1
ATOM 713 C C . VAL A 1 88 ? 24.515 -25.403 -6.664 1.00 95.81 88 VAL A C 1
ATOM 715 O O . VAL A 1 88 ? 23.623 -25.528 -5.823 1.00 95.81 88 VAL A O 1
ATOM 718 N N . LEU A 1 89 ? 24.740 -26.325 -7.597 1.00 96.12 89 LEU A N 1
ATOM 719 C CA . LEU A 1 89 ? 24.006 -27.582 -7.741 1.00 96.12 89 LEU A CA 1
ATOM 720 C C . LEU A 1 89 ? 24.991 -28.687 -8.124 1.00 96.12 89 LEU A C 1
ATOM 722 O O . LEU A 1 89 ? 25.700 -28.540 -9.102 1.00 96.12 89 LEU A O 1
ATOM 726 N N . GLN A 1 90 ? 24.972 -29.817 -7.414 1.00 96.50 90 GLN A N 1
ATOM 727 C CA . GLN A 1 90 ? 25.856 -30.958 -7.712 1.00 96.50 90 GLN A CA 1
ATOM 728 C C . GLN A 1 90 ? 25.293 -31.906 -8.786 1.00 96.50 90 GLN A C 1
ATOM 730 O O . GLN A 1 90 ? 26.005 -32.719 -9.373 1.00 96.50 90 GLN A O 1
ATOM 735 N N . ARG A 1 91 ? 23.971 -31.885 -9.012 1.00 96.81 91 ARG A N 1
ATOM 736 C CA . ARG A 1 91 ? 23.272 -32.784 -9.947 1.00 96.81 91 ARG A CA 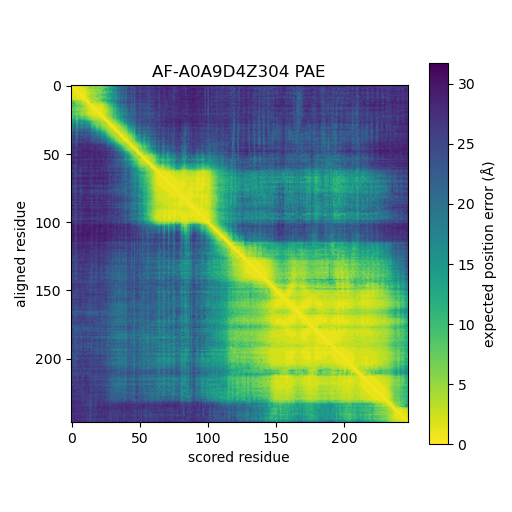1
ATOM 737 C C . ARG A 1 91 ? 22.138 -32.053 -10.654 1.00 96.81 91 ARG A C 1
ATOM 739 O O . ARG A 1 91 ? 21.585 -31.080 -10.152 1.00 96.81 91 ARG A O 1
ATOM 746 N N . GLY A 1 92 ? 21.741 -32.566 -11.819 1.00 96.25 92 GLY A N 1
ATOM 747 C CA . GLY A 1 92 ? 20.593 -32.037 -12.561 1.00 96.25 92 GLY A CA 1
ATOM 748 C C . GLY A 1 92 ? 20.861 -30.732 -13.320 1.00 96.25 92 GLY A C 1
ATOM 749 O O . GLY A 1 92 ? 19.902 -30.034 -13.652 1.00 96.25 92 GLY A O 1
ATOM 750 N N . HIS A 1 93 ? 22.126 -30.433 -13.645 1.00 97.25 93 HIS A N 1
ATOM 751 C CA . HIS A 1 93 ? 22.567 -29.219 -14.347 1.00 97.25 93 HIS A CA 1
ATOM 752 C C . HIS A 1 93 ? 21.703 -28.879 -15.573 1.00 97.25 93 HIS A C 1
ATOM 754 O O . HIS A 1 93 ? 21.179 -27.774 -15.685 1.00 97.25 93 HIS A O 1
ATOM 760 N N . ARG A 1 94 ? 21.451 -29.860 -16.452 1.00 96.94 94 ARG A N 1
ATOM 761 C CA . ARG A 1 94 ? 20.661 -29.673 -17.683 1.00 96.94 94 ARG A CA 1
ATOM 762 C C . ARG A 1 94 ? 19.204 -29.297 -17.411 1.00 96.94 94 ARG A C 1
ATOM 764 O O . ARG A 1 94 ? 18.692 -28.362 -18.021 1.00 96.94 94 ARG A O 1
ATOM 771 N N . ARG A 1 95 ? 18.544 -30.009 -16.488 1.00 97.38 95 ARG A N 1
ATOM 772 C CA . ARG A 1 95 ? 17.140 -29.752 -16.121 1.00 97.38 95 ARG A CA 1
ATOM 773 C C . ARG A 1 95 ? 17.002 -28.377 -15.476 1.00 97.38 95 ARG A C 1
ATOM 775 O O . ARG A 1 95 ? 16.067 -27.649 -15.794 1.00 97.38 95 ARG A O 1
ATOM 782 N N . HIS A 1 96 ? 17.949 -28.016 -14.609 1.00 96.12 96 HIS A N 1
ATOM 783 C CA . HIS A 1 96 ? 18.004 -26.679 -14.043 1.00 96.12 96 HIS A CA 1
ATOM 784 C C . HIS A 1 96 ? 18.199 -25.632 -15.140 1.00 96.12 96 HIS A C 1
ATOM 786 O O . HIS A 1 96 ? 17.378 -24.737 -15.223 1.00 96.12 96 HIS A O 1
ATOM 792 N N . LEU A 1 97 ? 19.205 -25.750 -16.012 1.00 95.62 97 LEU A N 1
ATOM 793 C CA . LEU A 1 97 ? 19.508 -24.742 -17.037 1.00 95.62 97 LEU A CA 1
ATOM 794 C C . LEU A 1 97 ? 18.336 -24.504 -18.013 1.00 95.62 97 LEU A C 1
ATOM 796 O O . LEU A 1 97 ? 18.096 -23.364 -18.406 1.00 95.62 97 LEU A O 1
ATOM 800 N N . GLN A 1 98 ? 17.566 -25.550 -18.347 1.00 95.44 98 GLN A N 1
ATOM 801 C CA . GLN A 1 98 ? 16.342 -25.446 -19.160 1.00 95.44 98 GLN A CA 1
ATOM 802 C C . GLN A 1 98 ? 15.203 -24.704 -18.448 1.00 95.44 98 GLN A C 1
ATOM 804 O O . GLN A 1 98 ? 14.491 -23.928 -19.080 1.00 95.44 98 GLN A O 1
ATOM 809 N N . ALA A 1 99 ? 15.025 -24.943 -17.146 1.00 95.31 99 ALA A N 1
ATOM 810 C CA . ALA A 1 99 ? 13.978 -24.318 -16.335 1.00 95.31 99 ALA A CA 1
ATOM 811 C C . ALA A 1 99 ? 14.430 -23.012 -15.658 1.00 95.31 99 ALA A C 1
ATOM 813 O O . ALA A 1 99 ? 13.622 -22.323 -15.037 1.00 95.31 99 ALA A O 1
ATOM 814 N N . CYS A 1 100 ? 15.722 -22.689 -15.727 1.00 92.00 100 CYS A N 1
ATOM 815 C CA . CYS A 1 100 ? 16.316 -21.570 -15.024 1.00 92.00 100 CYS A CA 1
ATOM 816 C C . CYS A 1 100 ? 15.791 -20.279 -15.658 1.00 92.00 100 CYS A C 1
ATOM 818 O O . CYS A 1 100 ? 16.070 -20.044 -16.839 1.00 92.00 100 CYS A O 1
ATOM 820 N N . PRO A 1 101 ? 15.087 -19.416 -14.903 1.00 84.50 101 PRO A N 1
ATOM 821 C CA . PRO A 1 101 ? 14.490 -18.186 -15.425 1.00 84.50 101 PRO A CA 1
ATOM 822 C C . PRO A 1 101 ? 15.526 -17.117 -15.827 1.00 84.50 101 PRO A C 1
ATOM 824 O O . PRO A 1 101 ? 15.166 -15.963 -16.041 1.00 84.50 101 PRO A O 1
ATOM 827 N N . GLY A 1 102 ? 16.807 -17.480 -15.935 1.00 82.69 102 GLY A N 1
ATOM 828 C CA . GLY A 1 102 ? 17.913 -16.538 -16.002 1.00 82.69 102 GLY A CA 1
ATOM 829 C C . GLY A 1 102 ? 18.294 -16.067 -14.605 1.00 82.69 102 GLY A C 1
ATOM 830 O O . GLY A 1 102 ? 17.642 -16.412 -13.614 1.00 82.69 102 GLY A O 1
ATOM 831 N N . ALA A 1 103 ? 19.318 -15.223 -14.521 1.00 62.22 103 ALA A N 1
ATOM 832 C CA . ALA A 1 103 ? 19.425 -14.344 -13.378 1.00 62.22 103 ALA A CA 1
ATOM 833 C C . ALA A 1 103 ? 18.091 -13.586 -13.343 1.00 62.22 103 ALA A C 1
ATOM 835 O O . ALA A 1 103 ? 17.852 -12.690 -14.154 1.00 62.22 103 ALA A O 1
ATOM 836 N N . LEU A 1 104 ? 17.259 -13.841 -12.334 1.00 51.50 104 LEU A N 1
ATOM 837 C CA . LEU A 1 104 ? 16.876 -12.684 -11.546 1.00 51.50 104 LEU A CA 1
ATOM 838 C C . LEU A 1 104 ? 18.228 -12.126 -11.135 1.00 51.50 104 LEU A C 1
ATOM 840 O O . LEU A 1 104 ? 18.807 -12.628 -10.177 1.00 51.50 104 LEU A O 1
ATOM 844 N N . GLN A 1 105 ? 18.787 -11.217 -11.956 1.00 54.50 105 GLN A N 1
ATOM 845 C CA . GLN A 1 105 ? 19.863 -10.342 -11.530 1.00 54.50 105 GLN A CA 1
ATOM 846 C C . GLN A 1 105 ? 19.480 -10.031 -10.107 1.00 54.50 105 GLN A C 1
ATOM 848 O O . GLN A 1 105 ? 18.325 -9.636 -9.889 1.00 54.50 105 GLN A O 1
ATOM 853 N N . GLU A 1 106 ? 20.367 -10.344 -9.167 1.00 50.59 106 GLU A N 1
ATOM 854 C CA . GLU A 1 106 ? 20.319 -9.753 -7.849 1.00 50.59 106 GLU A CA 1
ATOM 855 C C . GLU A 1 106 ? 20.061 -8.288 -8.134 1.00 50.59 106 GLU A C 1
ATOM 857 O O . GLU A 1 106 ? 20.932 -7.579 -8.627 1.00 50.59 106 GLU A O 1
ATOM 862 N N . ARG A 1 107 ? 18.789 -7.894 -8.055 1.00 48.53 107 ARG A N 1
ATOM 863 C CA . ARG A 1 107 ? 18.345 -6.548 -8.331 1.00 48.53 107 ARG A CA 1
ATOM 864 C C . ARG A 1 107 ? 18.936 -5.905 -7.108 1.00 48.53 107 ARG A C 1
ATOM 866 O O . ARG A 1 107 ? 18.426 -6.216 -6.028 1.00 48.53 107 ARG A O 1
ATOM 873 N N . PRO A 1 108 ? 20.110 -5.269 -7.252 1.00 45.03 108 PRO A N 1
ATOM 874 C CA . PRO A 1 108 ? 21.055 -5.201 -6.161 1.00 45.03 108 PRO A CA 1
ATOM 875 C C . PRO A 1 108 ? 20.298 -4.646 -4.969 1.00 45.03 108 PRO A C 1
ATOM 877 O O . PRO A 1 108 ? 19.450 -3.762 -5.142 1.00 45.03 108 PRO A O 1
ATOM 880 N N . ALA A 1 109 ? 20.580 -5.141 -3.768 1.00 49.56 109 ALA A N 1
ATOM 881 C CA . ALA A 1 109 ? 20.047 -4.560 -2.538 1.00 49.56 109 ALA A CA 1
ATOM 882 C C . ALA A 1 109 ? 20.319 -3.032 -2.432 1.00 49.56 109 ALA A C 1
ATOM 884 O O . ALA A 1 109 ? 19.802 -2.366 -1.547 1.00 49.56 109 ALA A O 1
ATOM 885 N N . ALA A 1 110 ? 21.025 -2.437 -3.403 1.00 45.25 110 ALA A N 1
ATOM 886 C CA . ALA A 1 110 ? 20.936 -1.039 -3.821 1.00 45.25 110 ALA A CA 1
ATOM 887 C C . ALA A 1 110 ? 19.512 -0.471 -4.042 1.00 45.25 110 ALA A C 1
ATOM 889 O O . ALA A 1 110 ? 19.384 0.748 -4.103 1.00 45.25 110 ALA A O 1
ATOM 890 N N . ALA A 1 111 ? 18.445 -1.278 -4.117 1.00 48.91 111 ALA A N 1
ATOM 891 C CA . ALA A 1 111 ? 17.071 -0.766 -4.022 1.00 48.91 111 ALA A CA 1
ATOM 892 C C . ALA A 1 111 ? 16.750 -0.158 -2.638 1.00 48.91 111 ALA A C 1
ATOM 894 O O . ALA A 1 111 ? 15.838 0.655 -2.547 1.00 48.91 111 ALA A O 1
ATOM 895 N N . ALA A 1 112 ? 17.507 -0.510 -1.591 1.00 50.31 112 ALA A N 1
ATOM 896 C CA . ALA A 1 112 ? 17.413 0.121 -0.274 1.00 50.31 112 ALA A CA 1
ATOM 897 C C . ALA A 1 112 ? 18.454 1.240 -0.056 1.00 50.31 112 ALA A C 1
ATOM 899 O O . ALA A 1 112 ? 18.242 2.101 0.788 1.00 50.31 112 ALA A O 1
ATOM 900 N N . ALA A 1 113 ? 19.562 1.256 -0.813 1.00 46.12 113 ALA A N 1
ATOM 901 C CA . ALA A 1 113 ? 20.699 2.157 -0.563 1.00 46.12 113 ALA A CA 1
ATOM 902 C C . ALA A 1 113 ? 20.875 3.305 -1.576 1.00 46.12 113 ALA A C 1
ATOM 904 O O . ALA A 1 113 ? 21.673 4.206 -1.337 1.00 46.12 113 ALA A O 1
ATOM 905 N N . ARG A 1 114 ? 20.139 3.326 -2.697 1.00 49.00 114 ARG A N 1
ATOM 906 C CA . ARG A 1 114 ? 20.056 4.512 -3.566 1.00 49.00 114 ARG A CA 1
ATOM 907 C C . ARG A 1 114 ? 18.803 5.306 -3.226 1.00 49.00 114 ARG A C 1
ATOM 909 O O . ARG A 1 114 ? 17.818 5.267 -3.956 1.00 49.00 114 ARG A O 1
ATOM 916 N N . ALA A 1 115 ? 18.876 6.033 -2.117 1.00 55.06 115 ALA A N 1
ATOM 917 C CA . ALA A 1 115 ? 17.956 7.111 -1.768 1.00 55.06 115 ALA A CA 1
ATOM 918 C C . ALA A 1 115 ? 18.180 8.344 -2.666 1.00 55.06 115 ALA A C 1
ATOM 920 O O . ALA A 1 115 ? 18.213 9.470 -2.183 1.00 55.06 115 ALA A O 1
ATOM 921 N N . GLU A 1 116 ? 18.383 8.141 -3.970 1.00 55.34 116 GLU A N 1
ATOM 922 C CA . GLU A 1 116 ? 18.179 9.250 -4.891 1.00 55.34 116 GLU A CA 1
ATOM 923 C C . GLU A 1 116 ? 16.665 9.459 -4.973 1.00 55.34 116 GLU A C 1
ATOM 925 O O . GLU A 1 116 ? 15.943 8.476 -5.213 1.00 55.34 116 GLU A O 1
ATOM 930 N N . PRO A 1 117 ? 16.167 10.684 -4.717 1.00 53.94 117 PRO A N 1
ATOM 931 C CA . PRO A 1 117 ? 14.746 10.974 -4.827 1.00 53.94 117 PRO A CA 1
ATOM 932 C C . PRO A 1 117 ? 14.280 10.512 -6.205 1.00 53.94 117 PRO A C 1
ATOM 934 O O . PRO A 1 117 ? 14.940 10.743 -7.224 1.00 53.94 117 PRO A O 1
ATOM 937 N N . ARG A 1 118 ? 13.183 9.748 -6.242 1.00 64.12 118 ARG A N 1
ATOM 938 C CA . ARG A 1 118 ? 12.734 9.135 -7.496 1.00 64.12 118 ARG A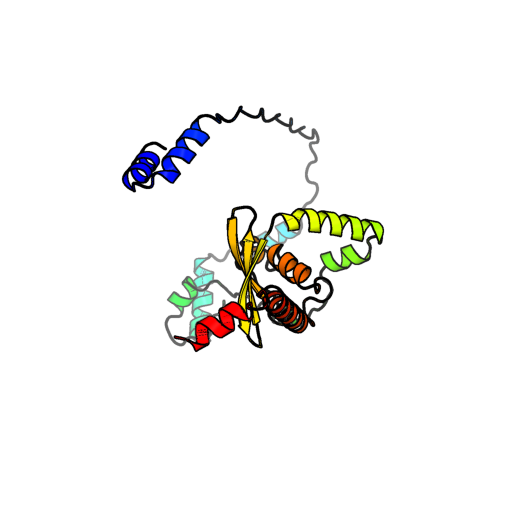 CA 1
ATOM 939 C C . ARG A 1 118 ? 12.451 10.287 -8.474 1.00 64.12 118 ARG A C 1
ATOM 941 O O . ARG A 1 118 ? 11.959 11.321 -8.036 1.00 64.12 118 ARG A O 1
ATOM 948 N N . PRO A 1 119 ? 12.651 10.138 -9.795 1.00 62.50 119 PRO A N 1
ATOM 949 C CA . PRO A 1 119 ? 12.452 11.240 -10.750 1.00 62.50 119 PRO A CA 1
ATOM 950 C C . PRO A 1 119 ? 11.064 11.900 -10.685 1.00 62.50 119 PRO A C 1
ATOM 952 O O . PRO A 1 119 ? 10.891 13.043 -11.087 1.00 62.50 119 PRO A O 1
ATOM 955 N N . ARG A 1 120 ? 10.059 11.167 -10.188 1.00 59.69 120 ARG A N 1
ATOM 956 C CA . ARG A 1 120 ? 8.716 11.692 -9.933 1.00 59.69 120 ARG A CA 1
ATOM 957 C C . ARG A 1 120 ? 8.641 12.560 -8.676 1.00 59.69 120 ARG A C 1
ATOM 959 O O . ARG A 1 120 ? 7.873 13.510 -8.678 1.00 59.69 120 ARG A O 1
ATOM 966 N N . ASP A 1 121 ? 9.396 12.212 -7.642 1.00 63.19 121 ASP A N 1
ATOM 967 C CA . ASP A 1 121 ? 9.458 12.960 -6.388 1.00 63.19 121 ASP A CA 1
ATOM 968 C C . ASP A 1 121 ? 10.203 14.282 -6.636 1.00 63.19 121 ASP A C 1
ATOM 970 O O . ASP A 1 121 ? 9.697 15.334 -6.270 1.00 63.19 121 ASP A O 1
ATOM 974 N N . ALA A 1 122 ? 11.291 14.249 -7.419 1.00 72.44 122 ALA A N 1
ATOM 975 C CA . ALA A 1 122 ? 12.000 15.453 -7.868 1.00 72.44 122 ALA A CA 1
ATOM 976 C C . ALA A 1 122 ? 11.109 16.391 -8.710 1.00 72.44 122 ALA A C 1
ATOM 978 O O . ALA A 1 122 ? 11.082 17.593 -8.489 1.00 72.44 122 ALA A O 1
ATOM 979 N N . ALA A 1 123 ? 10.297 15.849 -9.626 1.00 71.94 123 ALA A N 1
ATOM 980 C CA . ALA A 1 123 ? 9.377 16.658 -10.433 1.00 71.94 123 ALA A CA 1
ATOM 981 C C . ALA A 1 123 ? 8.233 17.313 -9.628 1.00 71.94 123 ALA A C 1
ATOM 983 O O . ALA A 1 123 ? 7.533 18.168 -10.163 1.00 71.94 123 ALA A O 1
ATOM 984 N N . MET A 1 124 ? 7.996 16.890 -8.380 1.00 67.19 124 MET A N 1
ATOM 985 C CA . MET A 1 124 ? 7.008 17.513 -7.491 1.00 67.19 124 MET A CA 1
ATOM 986 C C . MET A 1 124 ? 7.596 18.678 -6.688 1.00 67.19 124 MET A C 1
ATOM 988 O O . MET A 1 124 ? 6.829 19.524 -6.229 1.00 67.19 124 MET A O 1
ATOM 992 N N . GLU A 1 125 ? 8.919 18.718 -6.503 1.00 78.12 125 GLU A N 1
ATOM 993 C CA . GLU A 1 125 ? 9.606 19.790 -5.769 1.00 78.12 125 GLU A CA 1
ATOM 994 C C . GLU A 1 125 ? 9.599 21.109 -6.553 1.00 78.12 125 GLU A C 1
ATOM 996 O O . GLU A 1 125 ? 9.494 22.173 -5.947 1.00 78.12 125 GLU A O 1
ATOM 1001 N N . ASP A 1 126 ? 9.595 21.029 -7.886 1.00 83.31 126 ASP A N 1
ATOM 1002 C CA . ASP A 1 126 ? 9.559 22.190 -8.784 1.00 83.31 126 ASP A CA 1
ATOM 1003 C C . ASP A 1 126 ? 8.153 22.804 -8.961 1.00 83.31 126 ASP A C 1
ATOM 1005 O O . ASP A 1 126 ? 8.006 23.815 -9.645 1.00 83.31 126 ASP A O 1
ATOM 1009 N N . LEU A 1 127 ? 7.104 22.199 -8.386 1.00 85.56 127 LEU A N 1
ATOM 1010 C CA . LEU A 1 127 ? 5.730 22.692 -8.519 1.00 85.56 127 LEU A CA 1
ATOM 1011 C C . LEU A 1 127 ? 5.417 23.783 -7.490 1.00 85.56 127 LEU A C 1
ATOM 1013 O O . LEU A 1 127 ? 5.669 23.637 -6.283 1.00 85.56 127 LEU A O 1
ATOM 1017 N N . ASP A 1 128 ? 4.736 24.828 -7.956 1.00 93.06 128 ASP A N 1
ATOM 1018 C CA . ASP A 1 128 ? 4.224 25.887 -7.095 1.00 93.06 128 ASP A CA 1
ATOM 1019 C C . ASP A 1 128 ? 3.281 25.318 -6.020 1.00 93.06 128 ASP A C 1
ATOM 1021 O O . ASP A 1 128 ? 2.624 24.284 -6.190 1.00 93.06 128 ASP A O 1
ATOM 1025 N N . ALA A 1 129 ? 3.200 25.994 -4.869 1.00 89.12 129 ALA A N 1
ATOM 1026 C CA . ALA A 1 129 ? 2.378 25.539 -3.743 1.00 89.12 129 ALA A CA 1
ATOM 1027 C C . ALA A 1 129 ? 0.896 25.352 -4.132 1.00 89.12 129 ALA A C 1
ATOM 1029 O O . ALA A 1 129 ? 0.245 24.421 -3.654 1.00 89.12 129 ALA A O 1
ATOM 1030 N N . GLU A 1 130 ? 0.381 26.194 -5.032 1.00 90.94 130 GLU A N 1
ATOM 1031 C CA . GLU A 1 130 ? -0.984 26.099 -5.556 1.00 90.94 130 GLU A CA 1
ATOM 1032 C C . GLU A 1 130 ? -1.182 24.847 -6.428 1.00 90.94 130 GLU A C 1
ATOM 1034 O O . GLU A 1 130 ? -2.158 24.112 -6.257 1.00 90.94 130 GLU A O 1
ATOM 1039 N N . GLU A 1 131 ? -0.222 24.529 -7.301 1.00 90.25 131 GLU A N 1
ATOM 1040 C CA . GLU A 1 131 ? -0.273 23.331 -8.144 1.00 90.25 131 GLU A CA 1
ATOM 1041 C C . GLU A 1 131 ? -0.173 22.049 -7.313 1.00 90.25 131 GLU A C 1
ATOM 1043 O O . GLU A 1 131 ? -0.890 21.076 -7.577 1.00 90.25 131 GLU A O 1
ATOM 1048 N N . ARG A 1 132 ? 0.658 22.052 -6.262 1.00 85.12 132 ARG A N 1
ATOM 1049 C CA . ARG A 1 132 ? 0.733 20.944 -5.298 1.00 85.12 132 ARG A CA 1
ATOM 1050 C C . ARG A 1 132 ? -0.609 20.722 -4.601 1.00 85.12 132 ARG A C 1
ATOM 1052 O O . ARG A 1 132 ? -1.062 19.578 -4.510 1.00 85.12 132 ARG A O 1
ATOM 1059 N N . GLN A 1 133 ? -1.281 21.792 -4.174 1.00 85.38 133 GLN A N 1
ATOM 1060 C CA . GLN A 1 133 ? -2.612 21.702 -3.567 1.00 85.38 133 GLN A CA 1
ATOM 1061 C C . GLN A 1 133 ? -3.680 21.203 -4.550 1.00 85.38 133 GLN A C 1
ATOM 1063 O O . GLN A 1 133 ? -4.497 20.359 -4.173 1.00 85.38 133 GLN A O 1
ATOM 1068 N N . ASP A 1 134 ? -3.686 21.664 -5.805 1.00 89.00 134 ASP A N 1
ATOM 1069 C CA . 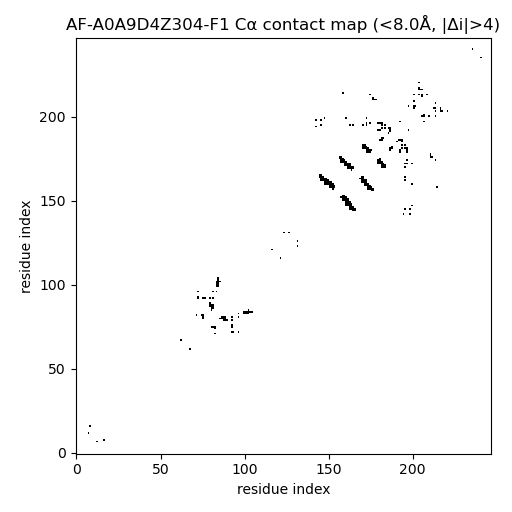ASP A 1 134 ? -4.648 21.191 -6.811 1.00 89.00 134 ASP A CA 1
ATOM 1070 C C . ASP A 1 134 ? -4.422 19.712 -7.157 1.00 89.00 134 ASP A C 1
ATOM 1072 O O . ASP A 1 134 ? -5.365 18.913 -7.184 1.00 89.00 134 ASP A O 1
ATOM 1076 N N . GLN A 1 135 ? -3.166 19.296 -7.344 1.00 84.06 135 GLN A N 1
ATOM 1077 C CA . GLN A 1 135 ? -2.840 17.887 -7.561 1.00 84.06 135 GLN A CA 1
ATOM 1078 C C . GLN A 1 135 ? -3.256 17.016 -6.376 1.00 84.06 135 GLN A C 1
ATOM 1080 O O . GLN A 1 135 ? -3.838 15.944 -6.586 1.00 84.06 135 GLN A O 1
ATOM 1085 N N . HIS A 1 136 ? -3.015 17.486 -5.149 1.00 82.25 136 HIS A N 1
ATOM 1086 C CA . HIS A 1 136 ? -3.465 16.811 -3.939 1.00 82.25 136 HIS A CA 1
ATOM 1087 C C . HIS A 1 136 ? -4.993 16.692 -3.926 1.00 82.25 136 HIS A C 1
ATOM 1089 O O . HIS A 1 136 ? -5.520 15.586 -3.829 1.00 82.25 136 HIS A O 1
ATOM 1095 N N . ARG A 1 137 ? -5.729 17.781 -4.177 1.00 86.94 137 ARG A N 1
ATOM 1096 C CA . ARG A 1 137 ? -7.200 17.783 -4.252 1.00 86.94 137 ARG A CA 1
ATOM 1097 C C . ARG A 1 137 ? -7.739 16.792 -5.289 1.00 86.94 137 ARG A C 1
ATOM 1099 O O . ARG A 1 137 ? -8.672 16.039 -5.006 1.00 86.94 137 ARG A O 1
ATOM 1106 N N . ARG A 1 138 ? -7.141 16.732 -6.483 1.00 87.75 138 ARG A N 1
ATOM 1107 C CA . ARG A 1 138 ? -7.514 15.759 -7.531 1.00 87.75 138 ARG A CA 1
ATOM 1108 C C . ARG A 1 138 ? -7.164 14.324 -7.154 1.00 87.75 138 ARG A C 1
ATOM 1110 O O . ARG A 1 138 ? -7.824 13.386 -7.609 1.00 87.75 138 ARG A O 1
ATOM 1117 N N . LEU A 1 139 ? -6.092 14.118 -6.393 1.00 82.00 139 LEU A N 1
ATOM 1118 C CA . LEU A 1 139 ? -5.766 12.812 -5.837 1.00 82.00 139 LEU A CA 1
ATOM 1119 C C . LEU A 1 139 ? -6.842 12.406 -4.826 1.00 82.00 139 LEU A C 1
ATOM 1121 O O . LEU A 1 139 ? -7.464 11.369 -5.039 1.00 82.00 139 LEU A O 1
ATOM 1125 N N . LEU A 1 140 ? -7.149 13.260 -3.844 1.00 80.06 140 LEU A N 1
ATOM 1126 C CA . LEU A 1 140 ? -8.199 13.051 -2.839 1.00 80.06 140 LEU A CA 1
ATOM 1127 C C . LEU A 1 140 ? -9.553 12.700 -3.466 1.00 80.06 140 LEU A C 1
ATOM 1129 O O . LEU A 1 140 ? -10.184 11.718 -3.084 1.00 80.06 140 LEU A O 1
ATOM 1133 N N . ALA A 1 141 ? -9.966 13.440 -4.497 1.00 82.81 141 ALA A N 1
ATOM 1134 C CA . ALA A 1 141 ? -11.217 13.186 -5.210 1.00 82.81 141 ALA A CA 1
ATOM 1135 C C . ALA A 1 141 ? -11.254 11.816 -5.917 1.00 82.81 141 ALA A C 1
ATOM 1137 O O . ALA A 1 141 ? -12.322 11.240 -6.104 1.00 82.81 141 ALA A O 1
ATOM 1138 N N . ARG A 1 142 ? -10.096 11.273 -6.318 1.00 80.44 142 ARG A N 1
ATOM 1139 C CA . ARG A 1 142 ? -9.995 9.903 -6.850 1.00 80.44 142 ARG A CA 1
ATOM 1140 C C . ARG A 1 142 ? -9.958 8.858 -5.737 1.00 80.44 142 ARG A C 1
ATOM 1142 O O . ARG A 1 142 ? -10.382 7.727 -5.961 1.00 80.44 142 ARG A O 1
ATOM 1149 N N . MET A 1 143 ? -9.436 9.226 -4.568 1.00 79.25 143 MET A N 1
ATOM 1150 C CA . MET A 1 143 ? -9.305 8.353 -3.401 1.00 79.25 143 MET A CA 1
ATOM 1151 C C . MET A 1 143 ? -10.641 8.135 -2.688 1.00 79.25 143 MET A C 1
ATOM 1153 O O . MET A 1 143 ? -10.860 7.046 -2.176 1.00 79.25 143 MET A O 1
ATOM 1157 N N . SER A 1 144 ? -11.556 9.109 -2.718 1.00 79.50 144 SER A N 1
ATOM 1158 C CA . SER A 1 144 ? -12.866 9.032 -2.044 1.00 79.50 144 SER A CA 1
ATOM 1159 C C . SER A 1 144 ? -13.775 7.893 -2.527 1.00 79.50 144 SER A C 1
ATOM 1161 O O . SER A 1 144 ? -14.733 7.538 -1.851 1.00 79.50 144 SER A O 1
ATOM 1163 N N . GLN A 1 145 ? -13.477 7.293 -3.684 1.00 78.31 145 GLN A N 1
ATOM 1164 C CA . GLN A 1 145 ? -14.184 6.116 -4.203 1.00 78.31 145 GLN A CA 1
ATOM 1165 C C . GLN A 1 145 ? -13.696 4.793 -3.592 1.00 78.31 145 GLN A C 1
ATOM 1167 O O . GLN A 1 145 ? -14.234 3.734 -3.916 1.00 78.31 145 GLN A O 1
ATOM 1172 N N . LEU A 1 146 ? -12.636 4.832 -2.786 1.00 79.94 146 LEU A N 1
ATOM 1173 C CA . LEU A 1 146 ? -12.056 3.676 -2.120 1.00 79.94 146 LEU A CA 1
ATOM 1174 C C . LEU A 1 146 ? -12.457 3.708 -0.647 1.00 79.94 146 LEU A C 1
ATOM 1176 O O . LEU A 1 146 ? -12.379 4.750 0.000 1.00 79.94 146 LEU A O 1
ATOM 1180 N N . HIS A 1 147 ? -12.857 2.555 -0.123 1.00 82.31 147 HIS A N 1
ATOM 1181 C CA . HIS A 1 147 ? -13.235 2.413 1.278 1.00 82.31 147 HIS A CA 1
ATOM 1182 C C . HIS A 1 147 ? -12.208 1.540 1.992 1.00 82.31 147 HIS A C 1
ATOM 1184 O O . HIS A 1 147 ? -11.806 0.499 1.467 1.00 82.31 147 HIS A O 1
ATOM 1190 N N . LEU A 1 148 ? -11.781 1.957 3.180 1.00 88.06 148 LEU A N 1
ATOM 1191 C CA . LEU A 1 148 ? -10.964 1.125 4.054 1.00 88.06 148 LEU A CA 1
ATOM 1192 C C . LEU A 1 148 ? -11.913 0.364 4.970 1.00 88.06 148 LEU A C 1
ATOM 1194 O O . LEU A 1 148 ? -12.693 0.968 5.697 1.00 88.06 148 LEU A O 1
ATOM 1198 N N . GLU A 1 149 ? -11.917 -0.957 4.851 1.00 88.25 149 GLU A N 1
ATOM 1199 C CA . GLU A 1 149 ? -12.868 -1.811 5.564 1.00 88.25 149 GLU A CA 1
ATOM 1200 C C . GLU A 1 149 ? -12.426 -2.050 7.009 1.00 88.25 149 GLU A C 1
ATOM 1202 O O . GLU A 1 149 ? -13.254 -2.085 7.912 1.00 88.25 149 GLU A O 1
ATOM 1207 N N . GLY A 1 150 ? -11.114 -2.134 7.240 1.00 89.12 150 GLY A N 1
ATOM 1208 C CA . GLY A 1 150 ? -10.554 -2.242 8.580 1.00 89.12 150 GLY A CA 1
ATOM 1209 C C . GLY A 1 150 ? -9.131 -2.787 8.608 1.00 89.12 150 GLY A C 1
ATOM 1210 O O . GLY A 1 150 ? -8.516 -3.073 7.572 1.00 89.12 150 GLY A O 1
ATOM 1211 N N . ILE A 1 151 ? -8.619 -2.925 9.831 1.00 93.25 151 ILE A N 1
ATOM 1212 C CA . ILE A 1 151 ? -7.349 -3.584 10.143 1.00 93.25 151 ILE A CA 1
ATOM 1213 C C . ILE A 1 151 ? -7.632 -5.075 10.324 1.00 93.25 151 ILE A C 1
ATOM 1215 O O . ILE A 1 151 ? -8.528 -5.455 11.069 1.00 93.25 151 ILE A O 1
ATOM 1219 N N . THR A 1 152 ? -6.870 -5.916 9.630 1.00 94.56 152 THR A N 1
ATOM 1220 C CA . THR A 1 152 ? -6.986 -7.384 9.720 1.00 94.56 152 THR A CA 1
ATOM 1221 C C . THR A 1 152 ? -5.960 -7.985 10.657 1.00 94.56 152 THR A C 1
ATOM 1223 O O . THR A 1 152 ? -6.274 -8.893 11.416 1.00 94.56 152 THR A O 1
ATOM 1226 N N . GLU A 1 153 ? -4.733 -7.474 10.615 1.00 94.75 153 GLU A N 1
ATOM 1227 C CA . GLU A 1 153 ? -3.650 -7.918 11.480 1.00 94.75 153 GLU A CA 1
ATOM 1228 C C . GLU A 1 153 ? -2.843 -6.694 11.901 1.00 94.75 153 GLU A C 1
ATOM 1230 O O . GLU A 1 153 ? -2.432 -5.897 11.052 1.00 94.75 153 GLU A O 1
ATOM 1235 N N . LEU A 1 154 ? -2.600 -6.564 13.203 1.00 95.25 154 LEU A N 1
ATOM 1236 C CA . LEU A 1 154 ? -1.621 -5.638 13.749 1.00 95.25 154 LEU A CA 1
ATOM 1237 C C . LEU A 1 154 ? -0.531 -6.457 14.437 1.00 95.25 154 LEU A C 1
ATOM 1239 O O . LEU A 1 154 ? -0.803 -7.224 15.356 1.00 95.25 154 LEU A O 1
ATOM 1243 N N . SER A 1 155 ? 0.700 -6.293 13.975 1.00 95.19 155 SER A N 1
ATOM 1244 C CA . SER A 1 155 ? 1.896 -6.853 14.595 1.00 95.19 155 SER A CA 1
ATOM 1245 C C . SER A 1 155 ? 2.915 -5.742 14.814 1.00 95.19 155 SER A C 1
ATOM 1247 O O . SER A 1 155 ? 2.820 -4.672 14.215 1.00 95.19 155 SER A O 1
ATOM 1249 N N . GLU A 1 156 ? 3.930 -6.003 15.634 1.00 92.88 156 GLU A N 1
ATOM 1250 C CA . GLU A 1 156 ? 4.983 -5.019 15.904 1.00 92.88 156 GLU A CA 1
ATOM 1251 C C . GLU A 1 156 ? 5.763 -4.599 14.653 1.00 92.88 156 GLU A C 1
ATOM 1253 O O . GLU A 1 156 ? 6.325 -3.502 14.638 1.00 92.88 156 GLU A O 1
ATOM 1258 N N . ILE A 1 157 ? 5.798 -5.478 13.646 1.00 95.31 157 ILE A N 1
ATOM 1259 C CA . ILE A 1 157 ? 6.599 -5.356 12.422 1.00 95.31 157 ILE A CA 1
ATOM 1260 C C . ILE A 1 157 ? 5.737 -4.896 11.236 1.00 95.31 157 ILE A C 1
ATOM 1262 O O . ILE A 1 157 ? 6.235 -4.249 10.317 1.00 95.31 157 ILE A O 1
ATOM 1266 N N . ALA A 1 158 ? 4.451 -5.250 11.231 1.00 96.62 158 ALA A N 1
ATOM 1267 C CA . ALA A 1 158 ? 3.566 -5.067 10.089 1.00 96.62 158 ALA A CA 1
ATOM 1268 C C . ALA A 1 158 ? 2.122 -4.774 10.508 1.00 96.62 158 ALA A C 1
ATOM 1270 O O . ALA A 1 158 ? 1.592 -5.430 11.408 1.00 96.62 158 ALA A O 1
ATOM 1271 N N . ALA A 1 159 ? 1.449 -3.891 9.771 1.00 97.06 159 ALA A N 1
ATOM 1272 C CA . ALA A 1 159 ? -0.004 -3.730 9.828 1.00 97.06 159 ALA A CA 1
ATOM 1273 C C . ALA A 1 159 ? -0.645 -4.087 8.484 1.00 97.06 159 ALA A C 1
ATOM 1275 O O . ALA A 1 159 ? -0.209 -3.622 7.427 1.00 97.06 159 ALA A O 1
ATOM 1276 N N . LYS A 1 160 ? -1.697 -4.910 8.515 1.00 97.94 160 LYS A N 1
ATOM 1277 C CA . LYS A 1 160 ? -2.457 -5.324 7.331 1.00 97.94 160 LYS A CA 1
ATOM 1278 C C . LYS A 1 160 ? -3.847 -4.708 7.324 1.00 97.94 160 LYS A C 1
ATOM 1280 O O . LYS A 1 160 ? -4.630 -4.896 8.253 1.00 97.94 160 LYS A O 1
ATOM 1285 N N . PHE A 1 161 ? -4.185 -4.066 6.217 1.00 97.12 161 PHE A N 1
ATOM 1286 C CA . PHE A 1 161 ? -5.473 -3.427 5.973 1.00 97.12 161 PHE A CA 1
ATOM 1287 C C . PHE A 1 161 ? -6.184 -4.106 4.813 1.00 97.12 161 PHE A C 1
ATOM 1289 O O . PHE A 1 161 ? -5.541 -4.510 3.839 1.00 97.12 161 PHE A O 1
ATOM 1296 N N . VAL A 1 162 ? -7.512 -4.164 4.883 1.00 97.31 162 VAL A N 1
ATOM 1297 C CA . VAL A 1 162 ? -8.350 -4.524 3.737 1.00 97.31 162 VAL A CA 1
ATOM 1298 C C . VAL A 1 162 ? -8.943 -3.254 3.146 1.00 97.31 162 VAL A C 1
ATOM 1300 O O . VAL A 1 162 ? -9.577 -2.449 3.828 1.00 97.31 162 VAL A O 1
ATOM 1303 N N . VAL A 1 163 ? -8.693 -3.065 1.854 1.00 96.44 163 VAL A N 1
ATOM 1304 C CA . VAL A 1 163 ? -9.146 -1.916 1.078 1.00 96.44 163 VAL A CA 1
ATOM 1305 C C . VAL A 1 163 ? -10.076 -2.400 -0.023 1.00 96.44 163 VAL A C 1
ATOM 1307 O O . VAL A 1 163 ? -9.708 -3.252 -0.838 1.00 96.44 163 VAL A O 1
ATOM 1310 N N . LEU A 1 164 ? -11.267 -1.813 -0.080 1.00 95.69 164 LEU A N 1
ATOM 1311 C CA . LEU A 1 164 ? -12.253 -2.074 -1.113 1.00 95.69 164 LEU A CA 1
ATOM 1312 C C . LEU A 1 164 ? -11.967 -1.190 -2.332 1.00 95.69 164 LEU A C 1
ATOM 1314 O O . LEU A 1 164 ? -12.022 0.041 -2.281 1.00 95.69 164 LEU A O 1
ATOM 1318 N N . GLY A 1 165 ? -11.639 -1.826 -3.453 1.00 92.12 165 GLY A N 1
ATOM 1319 C CA . GLY A 1 165 ? -11.427 -1.150 -4.725 1.00 92.12 165 GLY A CA 1
ATOM 1320 C C . GLY A 1 165 ? -12.725 -0.633 -5.352 1.00 92.12 165 GLY A C 1
ATOM 1321 O O . GLY A 1 165 ? -13.819 -1.102 -5.051 1.00 92.12 165 GLY A O 1
ATOM 1322 N N . SER A 1 166 ? -12.596 0.246 -6.348 1.00 87.94 166 SER A N 1
ATOM 1323 C CA . SER A 1 166 ? -13.729 0.807 -7.109 1.00 87.94 166 SER A CA 1
ATOM 1324 C C . SER A 1 166 ? -14.612 -0.245 -7.801 1.00 87.94 166 SER A C 1
ATOM 1326 O O . SER A 1 166 ? -15.780 0.002 -8.073 1.00 87.94 166 SER A O 1
ATOM 1328 N N . ALA A 1 167 ? -14.060 -1.426 -8.093 1.00 91.12 167 ALA A N 1
ATOM 1329 C CA . ALA A 1 167 ? -14.786 -2.564 -8.662 1.00 91.12 167 ALA A CA 1
ATOM 1330 C C . ALA A 1 167 ? -15.313 -3.545 -7.593 1.00 91.12 167 ALA A C 1
ATOM 1332 O O . ALA A 1 167 ? -15.632 -4.680 -7.930 1.00 91.12 167 ALA A O 1
ATOM 1333 N N . ARG A 1 168 ? -15.357 -3.137 -6.315 1.00 90.88 168 ARG A N 1
ATOM 1334 C CA . ARG A 1 168 ? -15.690 -3.983 -5.151 1.00 90.88 168 ARG A CA 1
ATOM 1335 C C . ARG A 1 168 ? -14.774 -5.200 -4.960 1.00 90.88 168 ARG A C 1
ATOM 1337 O O . ARG A 1 168 ? -15.157 -6.190 -4.349 1.00 90.88 168 ARG A O 1
ATOM 1344 N N . ASN A 1 169 ? -13.551 -5.127 -5.479 1.00 95.94 169 ASN A N 1
ATOM 1345 C CA . ASN A 1 169 ? -12.523 -6.127 -5.205 1.00 95.94 169 ASN A CA 1
ATOM 1346 C C . ASN A 1 169 ? -11.810 -5.776 -3.900 1.00 95.94 169 ASN A C 1
ATOM 1348 O O . ASN A 1 169 ? -11.428 -4.621 -3.713 1.00 95.94 169 ASN A O 1
ATOM 1352 N N . HIS A 1 170 ? -11.580 -6.773 -3.052 1.00 96.50 170 HIS A N 1
ATOM 1353 C CA . HIS A 1 170 ? -10.826 -6.612 -1.814 1.00 96.50 170 HIS A CA 1
ATOM 1354 C C . HIS A 1 170 ? -9.333 -6.736 -2.106 1.00 96.50 170 HIS A C 1
ATOM 1356 O O . HIS A 1 170 ? -8.883 -7.695 -2.741 1.00 96.50 170 HIS A O 1
ATOM 1362 N N . TYR A 1 171 ? -8.565 -5.755 -1.650 1.00 97.62 171 TYR A N 1
ATOM 1363 C CA . TYR A 1 171 ? -7.112 -5.765 -1.718 1.00 97.62 171 TYR A CA 1
ATOM 1364 C C . TYR A 1 171 ? -6.540 -5.669 -0.315 1.00 97.62 171 TYR A C 1
ATOM 1366 O O . TYR A 1 171 ? -7.053 -4.933 0.522 1.00 97.62 171 TYR A O 1
ATOM 1374 N N . THR A 1 172 ? -5.446 -6.381 -0.077 1.00 98.00 172 THR A N 1
ATOM 1375 C CA . THR A 1 172 ? -4.720 -6.308 1.187 1.00 98.00 172 THR A CA 1
ATOM 1376 C C . THR A 1 172 ? -3.549 -5.363 0.999 1.00 98.00 172 THR A C 1
ATOM 1378 O O . THR A 1 172 ? -2.775 -5.507 0.046 1.00 98.00 172 THR A O 1
ATOM 1381 N N . VAL A 1 173 ? -3.444 -4.380 1.883 1.00 98.12 173 VAL A N 1
ATOM 1382 C CA . VAL A 1 173 ? -2.296 -3.482 1.994 1.00 98.12 173 VAL A CA 1
ATOM 1383 C C . VAL A 1 173 ? -1.530 -3.884 3.241 1.00 98.12 173 VAL A C 1
ATOM 1385 O O . VAL A 1 173 ? -2.120 -4.002 4.308 1.00 98.12 173 VAL A O 1
ATOM 1388 N N . THR A 1 174 ? -0.231 -4.116 3.111 1.00 98.00 174 THR A N 1
ATOM 1389 C CA . THR A 1 174 ? 0.655 -4.397 4.240 1.00 98.00 174 THR A CA 1
ATOM 1390 C C . THR A 1 174 ? 1.631 -3.241 4.367 1.00 98.00 174 THR A C 1
ATOM 1392 O O . THR A 1 174 ? 2.432 -3.011 3.458 1.00 98.00 174 THR A O 1
ATOM 1395 N N . LEU A 1 175 ? 1.530 -2.509 5.472 1.00 97.19 175 LEU A N 1
ATOM 1396 C CA . LEU A 1 175 ? 2.488 -1.480 5.850 1.00 97.19 175 LEU A CA 1
ATOM 1397 C C . LEU A 1 175 ? 3.600 -2.144 6.663 1.00 97.19 175 LEU A C 1
ATOM 1399 O O . LEU A 1 175 ? 3.316 -2.813 7.657 1.00 97.19 175 LEU A O 1
ATOM 1403 N N . THR A 1 176 ? 4.835 -2.011 6.190 1.00 96.00 176 THR A N 1
ATOM 1404 C CA . THR A 1 176 ? 6.049 -2.586 6.787 1.00 96.00 176 THR A CA 1
ATOM 1405 C C . THR A 1 176 ? 7.218 -1.655 6.522 1.00 96.00 176 THR A C 1
ATOM 1407 O O . THR A 1 176 ? 7.304 -1.078 5.437 1.00 96.00 176 THR A O 1
ATOM 1410 N N . ASP A 1 177 ? 8.171 -1.579 7.447 1.00 93.75 177 ASP A N 1
ATOM 1411 C CA . ASP A 1 177 ? 9.430 -0.875 7.202 1.00 93.75 177 ASP A CA 1
ATOM 1412 C C . ASP A 1 177 ? 10.461 -1.817 6.559 1.00 93.75 177 ASP A C 1
ATOM 1414 O O . ASP A 1 177 ? 10.609 -2.958 7.001 1.00 93.75 177 ASP A O 1
ATOM 1418 N N . PRO A 1 178 ? 11.178 -1.395 5.498 1.00 91.75 178 PRO A N 1
ATOM 1419 C CA . PRO A 1 178 ? 11.181 -0.064 4.879 1.00 91.75 178 PRO A CA 1
ATOM 1420 C C . PRO A 1 178 ? 10.193 0.101 3.708 1.00 91.75 178 PRO A C 1
ATOM 1422 O O . PRO A 1 178 ? 10.183 1.149 3.067 1.00 91.75 178 PRO A O 1
ATOM 1425 N N . SER A 1 179 ? 9.416 -0.921 3.343 1.00 93.00 179 SER A N 1
ATOM 1426 C CA . SER A 1 179 ? 8.612 -0.904 2.114 1.00 93.00 179 SER A CA 1
ATOM 1427 C C . SER A 1 179 ? 7.191 -1.403 2.316 1.00 93.00 179 SER A C 1
ATOM 1429 O O . SER A 1 179 ? 6.993 -2.505 2.824 1.00 93.00 179 SER A O 1
ATOM 1431 N N . HIS A 1 180 ? 6.221 -0.666 1.781 1.00 95.88 180 HIS A N 1
ATOM 1432 C CA . HIS A 1 180 ? 4.808 -1.041 1.783 1.00 95.88 180 HIS A CA 1
ATOM 1433 C C . HIS A 1 180 ? 4.475 -1.956 0.607 1.00 95.88 180 HIS A C 1
ATOM 1435 O O . HIS A 1 180 ? 5.047 -1.835 -0.484 1.00 95.88 180 HIS A O 1
ATOM 1441 N N . THR A 1 181 ? 3.528 -2.872 0.805 1.00 97.56 181 THR A N 1
ATOM 1442 C CA . THR A 1 181 ? 3.096 -3.816 -0.233 1.00 97.56 181 THR A CA 1
ATOM 1443 C C . THR A 1 181 ? 1.579 -3.840 -0.393 1.00 97.56 181 THR A C 1
ATOM 1445 O O . THR A 1 181 ? 0.826 -3.541 0.531 1.00 97.56 181 THR A O 1
ATOM 1448 N N . CYS A 1 182 ? 1.105 -4.164 -1.598 1.00 98.06 182 CYS A N 1
ATOM 1449 C CA . CYS A 1 182 ? -0.322 -4.310 -1.873 1.00 98.06 182 CYS A CA 1
ATOM 1450 C C . CYS A 1 182 ? -0.585 -5.450 -2.859 1.00 98.06 182 CYS A C 1
ATOM 1452 O O . CYS A 1 182 ? 0.164 -5.643 -3.818 1.00 98.06 182 CYS A O 1
ATOM 1454 N N . THR A 1 183 ? -1.687 -6.179 -2.673 1.00 98.06 183 THR A N 1
ATOM 1455 C CA . THR A 1 183 ? -2.075 -7.297 -3.551 1.00 98.06 183 THR A CA 1
ATOM 1456 C C . THR A 1 183 ? -2.681 -6.862 -4.889 1.00 98.06 183 THR A C 1
ATOM 1458 O O . THR A 1 183 ? -2.978 -7.704 -5.740 1.00 98.06 183 THR A O 1
ATOM 1461 N N . CYS A 1 184 ? -2.873 -5.560 -5.120 1.00 97.25 184 CYS A N 1
ATOM 1462 C CA . CYS A 1 184 ? -3.502 -5.084 -6.345 1.00 97.25 184 CYS A CA 1
ATOM 1463 C C . CYS A 1 184 ? -2.599 -5.244 -7.589 1.00 97.25 184 CYS A C 1
ATOM 1465 O O . CYS A 1 184 ? -1.366 -5.223 -7.485 1.00 97.25 184 CYS A O 1
ATOM 1467 N N . PRO A 1 185 ? -3.191 -5.336 -8.797 1.00 97.00 185 PRO A 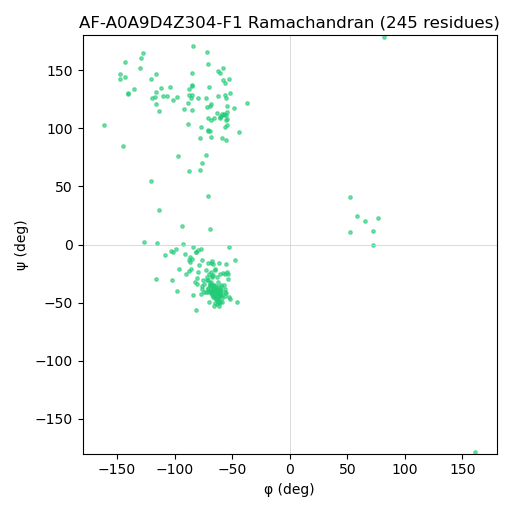N 1
ATOM 1468 C CA . PRO A 1 185 ? -2.427 -5.440 -10.039 1.00 97.00 185 PRO A CA 1
ATOM 1469 C C . PRO A 1 185 ? -1.440 -4.284 -10.244 1.00 97.00 185 PRO A C 1
ATOM 1471 O O . PRO A 1 185 ? -0.302 -4.518 -10.642 1.00 97.00 185 PRO A O 1
ATOM 1474 N N . ASP A 1 186 ? -1.839 -3.049 -9.923 1.00 95.56 186 ASP A N 1
ATOM 1475 C CA . ASP A 1 186 ? -0.988 -1.867 -10.105 1.00 95.56 186 ASP A CA 1
ATOM 1476 C C . ASP A 1 186 ? 0.326 -1.981 -9.325 1.00 95.56 186 ASP A C 1
ATOM 1478 O O . ASP A 1 186 ? 1.396 -1.747 -9.891 1.00 95.56 186 ASP A O 1
ATOM 1482 N N . TYR A 1 187 ? 0.259 -2.402 -8.057 1.00 96.88 187 TYR A N 1
ATOM 1483 C CA . TYR A 1 187 ? 1.449 -2.641 -7.244 1.00 96.88 187 TYR A CA 1
ATOM 1484 C C . TYR A 1 187 ? 2.257 -3.819 -7.790 1.00 96.88 187 TYR A C 1
ATOM 1486 O O . TYR A 1 187 ? 3.467 -3.709 -7.968 1.00 96.88 187 TYR A O 1
ATOM 1494 N N . ARG A 1 188 ? 1.593 -4.929 -8.134 1.00 95.75 188 ARG A N 1
ATOM 1495 C CA . ARG A 1 188 ? 2.255 -6.129 -8.664 1.00 95.75 188 ARG A CA 1
ATOM 1496 C C . ARG A 1 188 ? 3.109 -5.836 -9.902 1.00 95.75 188 ARG A C 1
ATOM 1498 O O . ARG A 1 188 ? 4.210 -6.373 -10.017 1.00 95.75 188 ARG A O 1
ATOM 1505 N N . PHE A 1 189 ? 2.614 -5.008 -10.823 1.00 94.62 189 PHE A N 1
ATOM 1506 C CA . PHE A 1 189 ? 3.330 -4.685 -12.059 1.00 94.62 189 PHE A CA 1
ATOM 1507 C C . PHE A 1 189 ? 4.347 -3.559 -11.884 1.00 94.62 189 PHE A C 1
ATOM 1509 O O . PHE A 1 189 ? 5.457 -3.658 -12.403 1.00 94.62 189 PHE A O 1
ATOM 1516 N N . ARG A 1 190 ? 3.983 -2.489 -11.169 1.00 94.06 190 ARG A N 1
ATOM 1517 C CA . ARG A 1 190 ? 4.816 -1.281 -11.079 1.00 94.06 190 ARG A CA 1
ATOM 1518 C C . ARG A 1 190 ? 5.808 -1.325 -9.919 1.00 94.06 190 ARG A C 1
ATOM 1520 O O . ARG A 1 190 ? 6.841 -0.677 -10.003 1.00 94.06 190 ARG A O 1
ATOM 1527 N N . ARG A 1 191 ? 5.516 -2.099 -8.867 1.00 93.81 191 ARG A N 1
ATOM 1528 C CA . ARG A 1 191 ? 6.283 -2.173 -7.607 1.00 93.81 191 ARG A CA 1
ATOM 1529 C C . ARG A 1 191 ? 6.521 -0.792 -6.988 1.00 93.81 191 ARG A C 1
ATOM 1531 O O . ARG A 1 191 ? 7.615 -0.483 -6.525 1.00 93.81 191 ARG A O 1
ATOM 1538 N N . HIS A 1 192 ? 5.486 0.036 -7.041 1.00 90.88 192 HIS A N 1
ATOM 1539 C CA . HIS A 1 192 ? 5.441 1.384 -6.487 1.00 90.88 192 HIS A CA 1
ATOM 1540 C C . HIS A 1 192 ? 4.191 1.529 -5.636 1.00 90.88 192 HIS A C 1
ATOM 1542 O O . HIS A 1 192 ? 3.225 0.792 -5.853 1.00 90.88 192 HIS A O 1
ATOM 1548 N N . ASP A 1 193 ? 4.196 2.520 -4.749 1.00 94.19 193 ASP A N 1
ATOM 1549 C CA . ASP A 1 193 ? 3.053 2.868 -3.913 1.00 94.19 193 ASP A CA 1
ATOM 1550 C C . ASP A 1 193 ? 1.830 3.109 -4.799 1.00 94.19 193 ASP A C 1
ATOM 1552 O O . ASP A 1 193 ? 1.757 4.037 -5.611 1.00 94.19 193 ASP A O 1
ATOM 1556 N N . CYS A 1 194 ? 0.904 2.158 -4.732 1.00 95.19 194 CYS A N 1
ATOM 1557 C CA . CYS A 1 194 ? -0.307 2.180 -5.524 1.00 95.19 194 CYS A CA 1
ATOM 1558 C C . CYS A 1 194 ? -1.353 3.046 -4.823 1.00 95.19 194 CYS A C 1
ATOM 1560 O O . CYS A 1 194 ? -1.223 3.386 -3.648 1.00 95.19 194 CYS A O 1
ATOM 1562 N N . LYS A 1 195 ? -2.462 3.318 -5.517 1.00 94.81 195 LYS A N 1
ATOM 1563 C CA . LYS A 1 195 ? -3.579 4.073 -4.939 1.00 94.81 195 LYS A CA 1
ATOM 1564 C C . LYS A 1 195 ? -4.091 3.495 -3.612 1.00 94.81 195 LYS A C 1
ATOM 1566 O O . LYS A 1 195 ? -4.577 4.248 -2.796 1.00 94.81 195 LYS A O 1
ATOM 1571 N N . HIS A 1 196 ? -4.001 2.188 -3.369 1.00 96.19 196 HIS A N 1
ATOM 1572 C CA . HIS A 1 196 ? -4.484 1.620 -2.104 1.00 96.19 196 HIS A CA 1
ATOM 1573 C C . HIS A 1 196 ? -3.518 1.902 -0.947 1.00 96.19 196 HIS A C 1
ATOM 1575 O O . HIS A 1 196 ? -3.968 2.233 0.140 1.00 96.19 196 HIS A O 1
ATOM 1581 N N . ILE A 1 197 ? -2.205 1.844 -1.199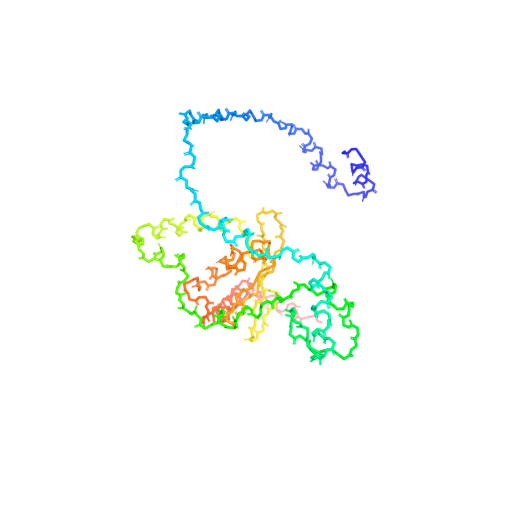 1.00 96.56 197 ILE A N 1
ATOM 1582 C CA . ILE A 1 197 ? -1.182 2.201 -0.205 1.00 96.56 197 ILE A CA 1
ATOM 1583 C C . ILE A 1 197 ? -1.313 3.681 0.156 1.00 96.56 197 ILE A C 1
ATOM 1585 O O . ILE A 1 197 ? -1.398 4.022 1.332 1.00 96.56 197 ILE A O 1
ATOM 1589 N N . SER A 1 198 ? -1.426 4.549 -0.855 1.00 94.75 198 SER A N 1
ATOM 1590 C CA . SER A 1 198 ? -1.654 5.981 -0.648 1.00 94.75 198 SER A CA 1
ATOM 1591 C C . SER A 1 198 ? -2.901 6.258 0.195 1.00 94.75 198 SER A C 1
ATOM 1593 O O . SER A 1 198 ? -2.859 7.142 1.040 1.00 94.75 198 SER A O 1
ATOM 1595 N N . LEU A 1 199 ? -3.980 5.485 0.010 1.00 94.94 199 LEU A N 1
ATOM 1596 C CA . LEU A 1 199 ? -5.231 5.666 0.751 1.00 94.94 199 LEU A CA 1
ATOM 1597 C C . LEU A 1 199 ? -5.019 5.387 2.235 1.00 94.94 199 LEU A C 1
ATOM 1599 O O . LEU A 1 199 ? -5.405 6.199 3.068 1.00 94.94 199 LEU A O 1
ATOM 1603 N N . CYS A 1 200 ? -4.403 4.243 2.547 1.00 95.50 200 CYS A N 1
ATOM 1604 C CA . CYS A 1 200 ? -4.124 3.842 3.922 1.00 95.50 200 CYS A CA 1
ATOM 1605 C C . CYS A 1 200 ? -3.260 4.893 4.623 1.00 95.50 200 CYS A C 1
ATOM 1607 O O . CYS A 1 200 ? -3.622 5.364 5.694 1.00 95.50 200 CYS A O 1
ATOM 1609 N N . LEU A 1 201 ? -2.161 5.317 3.992 1.00 95.19 201 LEU A N 1
ATOM 1610 C CA . LEU A 1 201 ? -1.256 6.319 4.563 1.00 95.19 201 LEU A CA 1
ATOM 1611 C C . LEU A 1 201 ? -1.947 7.670 4.780 1.00 95.19 201 LEU A C 1
ATOM 1613 O O . LEU A 1 201 ? -1.717 8.328 5.789 1.00 95.19 201 LEU A O 1
ATOM 1617 N N . GLN A 1 202 ? -2.822 8.068 3.857 1.00 93.75 202 GLN A N 1
ATOM 1618 C CA . GLN A 1 202 ? -3.578 9.309 3.966 1.00 93.75 202 GLN A CA 1
ATOM 1619 C C . GLN A 1 202 ? -4.616 9.264 5.095 1.00 93.75 202 GLN A C 1
ATOM 1621 O O . GLN A 1 202 ? -4.748 10.236 5.830 1.00 93.75 202 GLN A O 1
ATOM 1626 N N . GLN A 1 203 ? -5.334 8.151 5.264 1.00 92.62 203 GLN A N 1
ATOM 1627 C CA . GLN A 1 203 ? -6.286 7.989 6.371 1.00 92.62 203 GLN A CA 1
ATOM 1628 C C . GLN A 1 203 ? -5.603 7.927 7.739 1.00 92.62 203 GLN A C 1
ATOM 1630 O O . GLN A 1 203 ? -6.204 8.305 8.739 1.00 92.62 203 GLN A O 1
ATOM 1635 N N . LEU A 1 204 ? -4.349 7.479 7.772 1.00 93.88 204 LEU A N 1
ATOM 1636 C CA . LEU A 1 204 ? -3.497 7.516 8.957 1.00 93.88 204 LEU A CA 1
ATOM 1637 C C . LEU A 1 204 ? -2.837 8.889 9.181 1.00 93.88 204 LEU A C 1
ATOM 1639 O O . LEU A 1 204 ? -2.173 9.074 10.191 1.00 93.88 204 LEU A O 1
ATOM 1643 N N . GLY A 1 205 ? -2.978 9.844 8.255 1.00 92.94 205 GLY A N 1
ATOM 1644 C CA . GLY A 1 205 ? -2.358 11.169 8.368 1.00 92.94 205 GLY A CA 1
ATOM 1645 C C . GLY A 1 205 ? -0.837 11.196 8.156 1.00 92.94 205 GLY A C 1
ATOM 1646 O O . GLY A 1 205 ? -0.217 12.220 8.405 1.00 92.94 205 GLY A O 1
ATOM 1647 N N . VAL A 1 206 ? -0.230 10.112 7.658 1.00 94.12 206 VAL A N 1
ATOM 1648 C CA . VAL A 1 206 ? 1.233 9.961 7.465 1.00 94.12 206 VAL A CA 1
ATOM 1649 C C . VAL A 1 206 ? 1.625 9.875 5.989 1.00 94.12 206 VAL A C 1
ATOM 1651 O O . VAL A 1 206 ? 2.583 9.203 5.606 1.00 94.12 206 VAL A O 1
ATOM 1654 N N . PHE A 1 207 ? 0.851 10.520 5.116 1.00 89.38 207 PHE A N 1
ATOM 1655 C CA . PHE A 1 207 ? 1.089 10.474 3.672 1.00 89.38 207 PHE A CA 1
ATOM 1656 C C . PHE A 1 207 ? 2.446 11.080 3.271 1.00 89.38 207 PHE A C 1
ATOM 1658 O O . PHE A 1 207 ? 3.061 10.604 2.319 1.00 89.38 207 PHE A O 1
ATOM 1665 N N . GLU A 1 208 ? 2.919 12.093 4.000 1.00 86.69 208 GLU A N 1
ATOM 1666 C CA . GLU A 1 208 ? 4.181 12.792 3.716 1.00 86.69 208 GLU A CA 1
ATOM 1667 C C . GLU A 1 208 ? 5.412 12.049 4.263 1.00 86.69 208 GLU A C 1
ATOM 1669 O O . GLU A 1 208 ? 6.469 12.055 3.633 1.00 86.69 208 GLU A O 1
ATOM 1674 N N . THR A 1 209 ? 5.270 11.345 5.393 1.00 86.75 209 THR A N 1
ATOM 1675 C CA . THR A 1 209 ? 6.352 10.631 6.102 1.00 86.75 209 THR A CA 1
ATOM 1676 C C . THR A 1 209 ? 6.088 9.117 6.230 1.00 86.75 209 THR A C 1
ATOM 1678 O O . THR A 1 209 ? 6.177 8.537 7.318 1.00 86.75 209 THR A O 1
ATOM 1681 N N . PRO A 1 210 ? 5.831 8.396 5.120 1.00 81.88 210 PRO A N 1
ATOM 1682 C CA . PRO A 1 210 ? 5.241 7.056 5.163 1.00 81.88 210 PRO A CA 1
ATOM 1683 C C . PRO A 1 210 ? 6.139 5.960 5.754 1.00 81.88 210 PRO A C 1
ATOM 1685 O O . PRO A 1 210 ? 5.643 4.881 6.064 1.00 81.88 210 PRO A O 1
ATOM 1688 N N . HIS A 1 211 ? 7.448 6.193 5.879 1.00 81.88 211 HIS A N 1
ATOM 1689 C CA . HIS A 1 211 ? 8.438 5.182 6.280 1.00 81.88 211 HIS A CA 1
ATOM 1690 C C . HIS A 1 211 ? 8.922 5.296 7.730 1.00 81.88 211 HIS A C 1
ATOM 1692 O O . HIS A 1 211 ? 9.732 4.482 8.155 1.00 81.88 211 HIS A O 1
ATOM 1698 N N . ARG A 1 212 ? 8.525 6.336 8.472 1.00 80.81 212 ARG A N 1
ATOM 1699 C CA . ARG A 1 212 ? 9.016 6.542 9.849 1.00 80.81 212 ARG A CA 1
ATOM 1700 C C . ARG A 1 212 ? 7.925 6.449 10.902 1.00 80.81 212 ARG A C 1
ATOM 1702 O O . ARG A 1 212 ? 8.209 6.067 12.028 1.00 80.81 212 ARG A O 1
ATOM 1709 N N . GLU A 1 213 ? 6.694 6.795 10.541 1.00 89.62 213 GLU A N 1
ATOM 1710 C CA . GLU A 1 213 ? 5.669 7.126 11.537 1.00 89.62 213 GLU A CA 1
ATOM 1711 C C . GLU A 1 213 ? 4.379 6.321 11.379 1.00 89.62 213 GLU A C 1
ATOM 1713 O O . GLU A 1 213 ? 3.442 6.505 12.153 1.00 89.62 213 GLU A O 1
ATOM 1718 N N . TRP A 1 214 ? 4.313 5.387 10.420 1.00 94.19 214 TRP A N 1
ATOM 1719 C CA . TRP A 1 214 ? 3.076 4.644 10.175 1.00 94.19 214 TRP A CA 1
ATOM 1720 C C . TRP A 1 214 ? 2.632 3.853 11.409 1.00 94.19 214 TRP A C 1
ATOM 1722 O O . TRP A 1 214 ? 1.444 3.841 11.711 1.00 94.19 214 TRP A O 1
ATOM 1732 N N . LYS A 1 215 ? 3.560 3.245 12.159 1.00 94.19 215 LYS A N 1
ATOM 1733 C CA . LYS A 1 215 ? 3.222 2.444 13.344 1.00 94.19 215 LYS A CA 1
ATOM 1734 C C . LYS A 1 215 ? 2.565 3.293 14.433 1.00 94.19 215 LYS A C 1
ATOM 1736 O O . LYS A 1 215 ? 1.472 2.962 14.881 1.00 94.19 215 LYS A O 1
ATOM 1741 N N . ALA A 1 216 ? 3.191 4.417 14.784 1.00 94.62 216 ALA A N 1
ATOM 1742 C CA . ALA A 1 216 ? 2.658 5.351 15.772 1.00 94.62 216 ALA A CA 1
ATOM 1743 C C . ALA A 1 216 ? 1.286 5.902 15.347 1.00 94.62 216 ALA A C 1
ATOM 1745 O O . ALA A 1 216 ? 0.372 5.992 16.163 1.00 94.62 216 ALA A O 1
ATOM 1746 N N . ALA A 1 217 ? 1.105 6.201 14.057 1.00 94.75 217 ALA A N 1
ATOM 1747 C CA . ALA A 1 217 ? -0.177 6.659 13.531 1.00 94.75 217 ALA A CA 1
ATOM 1748 C C . ALA A 1 217 ? -1.275 5.584 13.596 1.00 94.75 217 ALA A C 1
ATOM 1750 O O . ALA A 1 217 ? -2.424 5.895 13.912 1.00 94.75 217 ALA A O 1
ATOM 1751 N N . VAL A 1 218 ? -0.940 4.313 13.341 1.00 94.56 218 VAL A N 1
ATOM 1752 C CA . VAL A 1 218 ? -1.885 3.192 13.487 1.00 94.56 218 VAL A CA 1
ATOM 1753 C C . VAL A 1 218 ? -2.291 3.004 14.946 1.00 94.56 218 VAL A C 1
ATOM 1755 O O . VAL A 1 218 ? -3.481 2.879 15.226 1.00 94.56 218 VAL A O 1
ATOM 1758 N N . GLU A 1 219 ? -1.334 3.028 15.874 1.00 94.19 219 GLU A N 1
ATOM 1759 C CA . GLU A 1 219 ? -1.597 2.909 17.314 1.00 94.19 219 GLU A CA 1
ATOM 1760 C C . GLU A 1 219 ? -2.465 4.066 17.834 1.00 94.19 219 GLU A C 1
ATOM 1762 O O . GLU A 1 219 ? -3.435 3.838 18.565 1.00 94.19 219 GLU A O 1
ATOM 1767 N N . ALA A 1 220 ? -2.184 5.298 17.397 1.00 94.88 220 ALA A N 1
ATOM 1768 C CA . ALA A 1 220 ? -2.990 6.471 17.724 1.00 94.88 220 ALA A CA 1
ATOM 1769 C C . ALA A 1 220 ? -4.421 6.339 17.185 1.00 94.88 220 ALA A C 1
ATOM 1771 O O . ALA A 1 220 ? -5.386 6.538 17.925 1.00 94.88 220 ALA A O 1
ATOM 1772 N N . ARG A 1 221 ? -4.576 5.923 15.921 1.00 92.88 221 ARG A N 1
ATOM 1773 C CA . ARG A 1 221 ? -5.896 5.736 15.310 1.00 92.88 221 ARG A CA 1
ATOM 1774 C C . ARG A 1 221 ? -6.692 4.613 15.972 1.00 92.88 221 ARG A C 1
ATOM 1776 O O . ARG A 1 221 ? -7.904 4.734 16.122 1.00 92.88 221 ARG A O 1
ATOM 1783 N N . MET A 1 222 ? -6.039 3.526 16.379 1.00 90.94 222 MET A N 1
ATOM 1784 C CA . MET A 1 222 ? -6.701 2.450 17.119 1.00 90.94 222 MET A CA 1
ATOM 1785 C C . MET A 1 222 ? -7.139 2.901 18.510 1.00 90.94 222 MET A C 1
ATOM 1787 O O . MET A 1 222 ? -8.252 2.581 18.915 1.00 90.94 222 MET A O 1
ATOM 1791 N N . SER A 1 223 ? -6.308 3.677 19.205 1.00 92.88 223 SER A N 1
ATOM 1792 C CA . SER A 1 223 ? -6.657 4.252 20.508 1.00 92.88 223 SER A CA 1
ATOM 1793 C C . SER A 1 223 ? -7.886 5.164 20.405 1.00 92.88 223 SER A C 1
ATOM 1795 O O . SER A 1 223 ? -8.806 5.043 21.209 1.00 92.88 223 SER A O 1
ATOM 1797 N N . GLU A 1 224 ? -7.954 6.002 19.365 1.00 92.25 224 GLU A N 1
ATOM 1798 C CA . GLU A 1 224 ? -9.118 6.852 19.076 1.00 92.25 224 GLU A CA 1
ATOM 1799 C C . GLU A 1 224 ? -10.387 6.025 18.804 1.00 92.25 224 GLU A C 1
ATOM 1801 O O . GLU A 1 224 ? -11.448 6.327 19.344 1.00 92.25 224 GLU A O 1
ATOM 1806 N N . LEU A 1 225 ? -10.291 4.954 18.006 1.00 87.50 225 LEU A N 1
ATOM 1807 C CA . LEU A 1 225 ? -11.433 4.078 17.717 1.00 87.50 225 LEU A CA 1
ATOM 1808 C C . LEU A 1 225 ? -11.929 3.336 18.965 1.00 87.50 225 LEU A C 1
ATOM 1810 O O . LEU A 1 225 ? -13.135 3.188 19.147 1.00 87.50 225 LEU A O 1
ATOM 1814 N N . VAL A 1 226 ? -11.021 2.886 19.834 1.00 89.50 226 VAL A N 1
ATOM 1815 C CA . VAL A 1 226 ? -11.382 2.257 21.116 1.00 89.50 226 VAL A CA 1
ATOM 1816 C C . VAL A 1 226 ? -12.083 3.261 22.029 1.00 89.50 226 VAL A C 1
ATOM 1818 O O . VAL A 1 226 ? -13.094 2.922 22.642 1.00 89.50 226 VAL A O 1
ATOM 1821 N N . GLN A 1 227 ? -11.597 4.502 22.082 1.00 93.12 227 GLN A N 1
ATOM 1822 C CA . GLN A 1 227 ? -12.243 5.565 22.846 1.00 93.12 227 GLN A CA 1
ATOM 1823 C C . GLN A 1 227 ? -13.646 5.881 22.303 1.00 93.12 227 GLN A C 1
ATOM 1825 O O . GLN A 1 227 ? -14.596 5.941 23.079 1.00 93.12 227 GLN A O 1
ATOM 1830 N N . GLN A 1 228 ? -13.805 5.993 20.981 1.00 88.94 228 GLN A N 1
ATOM 1831 C CA . GLN A 1 228 ? -15.111 6.207 20.344 1.00 88.94 228 GLN A CA 1
ATOM 1832 C C . GLN A 1 228 ? -16.091 5.065 20.627 1.00 88.94 228 GLN A C 1
ATOM 1834 O O . GLN A 1 228 ? -17.269 5.319 20.858 1.00 88.94 228 GLN A O 1
ATOM 1839 N N . LEU A 1 229 ? -15.623 3.812 20.635 1.00 89.06 229 LEU A N 1
ATOM 1840 C CA . LEU A 1 229 ? -16.453 2.663 21.002 1.00 89.06 229 LEU A CA 1
ATOM 1841 C C . LEU A 1 229 ? -16.902 2.722 22.466 1.00 89.06 229 LEU A C 1
ATOM 1843 O O . LEU A 1 229 ? -18.046 2.388 22.752 1.00 89.06 229 LEU A O 1
ATOM 1847 N N . HIS A 1 230 ? -16.030 3.173 23.371 1.00 90.50 230 HIS A N 1
ATOM 1848 C CA . HIS A 1 230 ? -16.364 3.329 24.786 1.00 90.50 230 HIS A CA 1
ATOM 1849 C C . HIS A 1 230 ? -17.369 4.465 25.028 1.00 90.50 230 HIS A C 1
ATOM 1851 O O . HIS A 1 230 ? -18.285 4.315 25.826 1.00 90.50 230 HIS A O 1
ATOM 1857 N N . GLU A 1 231 ? -17.229 5.589 24.321 1.00 91.75 231 GLU A N 1
ATOM 1858 C CA . GLU A 1 231 ? -18.160 6.725 24.403 1.00 91.75 231 GLU A CA 1
ATOM 1859 C C . GLU A 1 231 ? -19.516 6.430 23.741 1.00 91.75 231 GLU A C 1
ATOM 1861 O O . GLU A 1 231 ? -20.543 6.964 24.161 1.00 91.75 231 GLU A O 1
ATOM 1866 N N . ALA A 1 232 ? -19.530 5.588 22.702 1.00 89.38 232 ALA A N 1
ATOM 1867 C CA . ALA A 1 232 ? -20.747 5.179 22.007 1.00 89.38 232 ALA A CA 1
ATOM 1868 C C . ALA A 1 232 ? -21.540 4.099 22.753 1.00 89.38 232 ALA A C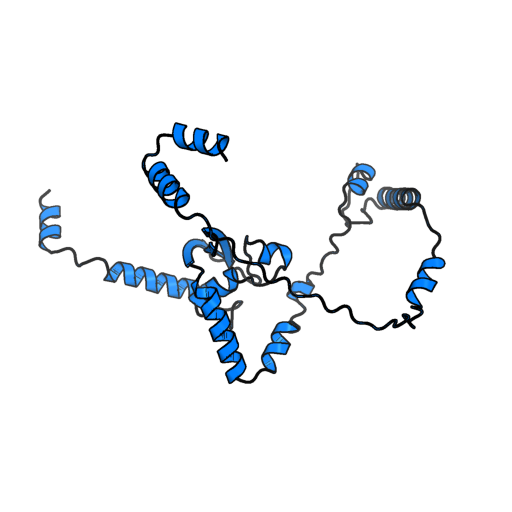 1
ATOM 1870 O O . ALA A 1 232 ? -22.715 3.905 22.434 1.00 89.38 232 ALA A O 1
ATOM 1871 N N . GLU A 1 233 ? -20.934 3.394 23.715 1.00 86.31 233 GLU A N 1
ATOM 1872 C CA . GLU A 1 233 ? -21.670 2.498 24.603 1.00 86.31 233 GLU A CA 1
ATOM 1873 C C . GLU A 1 233 ? -22.555 3.381 25.502 1.00 86.31 233 GLU A C 1
ATOM 1875 O O . GLU A 1 233 ? -22.033 4.103 26.357 1.00 86.31 233 GLU A O 1
ATOM 1880 N N . PRO A 1 234 ? -23.890 3.414 25.294 1.00 78.25 234 PRO A N 1
ATOM 1881 C CA . PRO A 1 234 ? -24.747 4.241 26.127 1.00 78.25 234 PRO A CA 1
ATOM 1882 C C . PRO A 1 234 ? -24.545 3.809 27.582 1.00 78.25 234 PRO A C 1
ATOM 1884 O O . PRO A 1 234 ? -24.399 2.607 27.835 1.00 78.25 234 PRO A O 1
ATOM 1887 N N . PRO A 1 235 ? -24.523 4.750 28.547 1.00 69.44 235 PRO A N 1
ATOM 1888 C CA . PRO A 1 235 ? -24.399 4.386 29.947 1.00 69.44 235 PRO A CA 1
ATOM 1889 C C . PRO A 1 235 ? -25.522 3.401 30.247 1.00 69.44 235 PRO A C 1
ATOM 1891 O O . PRO A 1 235 ? -26.695 3.772 30.144 1.00 69.44 235 PRO A O 1
ATOM 1894 N N . ARG A 1 236 ? -25.159 2.143 30.549 1.00 72.19 236 ARG A N 1
ATOM 1895 C CA . ARG A 1 236 ? -26.125 1.114 30.939 1.00 72.19 236 ARG A CA 1
ATOM 1896 C C . ARG A 1 236 ? -26.991 1.745 32.004 1.00 72.19 236 ARG A C 1
ATOM 1898 O O . ARG A 1 236 ? -26.480 2.233 33.017 1.00 72.19 236 ARG A O 1
ATOM 1905 N N . SER A 1 237 ? -28.278 1.857 31.709 1.00 80.75 237 SER A N 1
ATOM 1906 C CA . SER A 1 237 ? -29.189 2.521 32.622 1.00 80.75 237 SER A CA 1
ATOM 1907 C C . SER A 1 237 ? -29.077 1.807 33.972 1.00 80.75 237 SER A C 1
ATOM 1909 O O . SER A 1 237 ? -28.956 0.582 34.026 1.00 80.75 237 SER A O 1
ATOM 1911 N N . LYS A 1 238 ? -29.072 2.551 35.086 1.00 79.06 238 LYS A N 1
ATOM 1912 C CA . LYS A 1 238 ? -28.989 1.932 36.424 1.00 79.06 238 LYS A CA 1
ATOM 1913 C C . LYS A 1 238 ? -30.082 0.872 36.627 1.00 79.06 238 LYS A C 1
ATOM 1915 O O . LYS A 1 238 ? -29.896 -0.056 37.403 1.00 79.06 238 LYS A O 1
ATOM 1920 N N . GLU A 1 239 ? -31.196 0.994 35.909 1.00 78.19 239 GLU A N 1
ATOM 1921 C CA . GLU A 1 239 ? -32.297 0.032 35.879 1.00 78.19 239 GLU A CA 1
ATOM 1922 C C . GLU A 1 239 ? -31.898 -1.312 35.244 1.00 78.19 239 GLU A C 1
ATOM 1924 O O . GLU A 1 239 ? -32.210 -2.357 35.811 1.00 78.19 239 GLU A O 1
ATOM 1929 N N . GLU A 1 240 ? -31.137 -1.318 34.145 1.00 75.81 240 GLU A N 1
ATOM 1930 C CA . GLU A 1 240 ? -30.589 -2.548 33.546 1.00 75.81 240 GLU A CA 1
ATOM 1931 C C . GLU A 1 240 ? -29.523 -3.198 34.436 1.00 75.81 240 GLU A C 1
ATOM 1933 O O . GLU A 1 240 ? -29.456 -4.423 34.537 1.00 75.81 240 GLU A O 1
ATOM 1938 N N . GLU A 1 241 ? -28.710 -2.393 35.127 1.00 74.75 241 GLU A N 1
ATOM 1939 C CA . GLU A 1 241 ? -27.701 -2.904 36.062 1.00 74.75 241 GLU A CA 1
ATOM 1940 C C . GLU A 1 241 ? -28.338 -3.526 37.322 1.00 74.75 241 GLU A C 1
ATOM 1942 O O . GLU A 1 241 ? -27.828 -4.510 37.861 1.00 74.75 241 GLU A O 1
ATOM 1947 N N . VAL A 1 242 ? -29.476 -2.988 37.779 1.00 84.00 242 VAL A N 1
ATOM 1948 C CA . VAL A 1 242 ? -30.281 -3.563 38.871 1.00 84.00 242 VAL A CA 1
ATOM 1949 C C . VAL A 1 242 ? -31.017 -4.823 38.408 1.00 84.00 242 VAL A C 1
ATOM 1951 O O . VAL A 1 242 ? -31.034 -5.809 39.144 1.00 84.00 242 VAL A O 1
ATOM 1954 N N . ALA A 1 243 ? -31.563 -4.840 37.188 1.00 83.75 243 ALA A N 1
ATOM 1955 C CA . ALA A 1 243 ? -32.243 -6.010 36.630 1.00 83.75 243 ALA A CA 1
ATOM 1956 C C . ALA A 1 243 ? -31.308 -7.226 36.483 1.00 83.75 243 ALA A C 1
ATOM 1958 O O . ALA A 1 243 ? -31.719 -8.351 36.757 1.00 83.75 243 ALA A O 1
ATOM 1959 N N . LEU A 1 244 ? -30.036 -7.008 36.129 1.00 77.19 244 LEU A N 1
ATOM 1960 C CA . LEU A 1 244 ? -29.026 -8.071 36.020 1.00 77.19 244 LEU A CA 1
ATOM 1961 C C . LEU A 1 244 ? -28.549 -8.632 37.368 1.00 77.19 244 LEU A C 1
ATOM 1963 O O . LEU A 1 244 ? -28.031 -9.741 37.401 1.00 77.19 244 LEU A O 1
ATOM 1967 N N . LYS A 1 245 ? -28.702 -7.888 38.471 1.00 79.44 245 LYS A N 1
ATOM 1968 C CA . LYS A 1 245 ? -28.337 -8.348 39.827 1.00 79.44 245 LYS A CA 1
ATOM 1969 C C . LYS A 1 245 ? -29.450 -9.133 40.530 1.00 79.44 245 LYS A C 1
ATOM 1971 O O . LYS A 1 245 ? -29.207 -9.681 41.600 1.00 79.44 245 LYS A O 1
ATOM 1976 N N . LEU A 1 246 ? -30.661 -9.138 39.972 1.00 82.00 246 LEU A N 1
ATOM 1977 C CA . LEU A 1 246 ? -31.839 -9.820 40.525 1.00 82.00 246 LEU A CA 1
ATOM 1978 C C . LEU A 1 246 ? -32.123 -11.186 39.872 1.00 82.00 246 LEU A C 1
ATOM 1980 O O . LEU A 1 246 ? -33.043 -11.874 40.315 1.00 82.00 246 LEU A O 1
ATOM 1984 N N . LEU A 1 247 ? -31.350 -11.565 38.847 1.00 72.81 247 LEU A N 1
ATOM 1985 C CA . LEU A 1 247 ? -31.328 -12.899 38.233 1.00 72.81 247 LEU A CA 1
ATOM 1986 C C . LEU A 1 247 ? -30.170 -13.725 38.800 1.00 72.81 247 LEU A C 1
ATOM 1988 O O . LEU A 1 247 ? -30.386 -14.939 39.012 1.00 72.81 247 LEU A O 1
#

Secondary structure (DSSP, 8-state):
-HHHHHHHHTTT-HHHHHHHHHHHT--------------------------HHHHHTTSS----HHHHHHHHHHHHHHHSB-TTT--B-SS-HHHHHHH---------THHHH--PPPHHHHHHHTS-HHHHHHHHHHHHHHHTT-EEEEEEEE-SSEEEEEEE-TTS-EEEEEEESS--EE-SHHHHHH-S--HHHHHHHHHTT-SSSTTTSHHHHHHHHHHHHHHHHHHHS----HHHHHHHH--

Mean predicted aligned error: 16.5 Å

Foldseek 3Di:
DVVVVVVVVVVPDPVVVVVVVVVVVPPPDPDPPPPPPPPDPPDPPDPPDPDPVVVVVVPDPCDDPVNVLVVQLVVCQVVCARPFDRDRHNDDSSVCSVVPPGPPPVPDPCVVVPPPPDVVSVVLVPDDPVVNVVVVVVLVVVLVLKDWPDWDDDDPFWTWTWIQDNVRDTKIWIQGPPAIAIPDPVCVVVVDCDSVNCSLCVVLVNNPPSHPCSNVSVVVVVVVVVVVVVVPPPDCPVVNVVVVVVD

Nearest PDB structures (foldseek):
  6fdm-assembly2_D  TM=6.435E-01  e=1.209E+00  Homo sapiens
  1sgo-assembly1_A  TM=3.187E-01  e=1.376E-01  Homo sapiens
  2h8h-assembly1_A  TM=6.138E-01  e=1.824E+00  Homo sapiens
  7ote-assembly2_B  TM=5.327E-01  e=2.176E+00  Homo sapiens
  6nzm-assembly1_A  TM=5.797E-01  e=3.095E+00  Homo sapiens

Sequence (247 aa):
MERNRQRLMSLGIPALKRELEEMGSRAAVPREVKKRQRVKPKGHIQPTRHSTRLQKAKEQPKESASERFERELGEFVVSEQCPRCGRVLQRGHRRHLQACPGALQERPAAAAARAEPRPRDAAMEDLDAEERQDQHRRLLARMSQLHLEGITELSEIAAKFVVLGSARNHYTVTLTDPSHTCTCPDYRFRRHDCKHISLCLQQLGVFETPHREWKAAVEARMSELVQQLHEAEPPRSKEEEVALKLL

Solvent-accessible surface area (backbone atoms only — not comparable to full-atom values): 15256 Å² total; per-residue (Å²): 110,68,72,62,53,54,57,56,61,72,67,70,55,72,68,62,54,55,55,54,58,61,54,65,74,62,69,75,74,82,74,81,76,78,77,76,79,78,80,76,82,89,66,91,73,74,84,88,63,88,56,69,71,63,58,65,65,69,72,57,79,81,70,49,76,63,59,52,50,53,51,53,48,51,52,22,68,75,65,29,31,35,86,50,62,67,52,75,49,96,69,60,63,68,64,47,62,76,69,49,84,42,43,74,59,76,71,51,75,53,80,77,70,60,82,63,72,50,77,69,58,53,63,55,70,79,47,53,74,66,56,51,51,51,53,47,50,57,47,51,67,63,46,72,62,46,48,77,77,46,78,77,44,84,52,101,70,38,39,32,34,40,34,34,39,84,84,73,46,80,32,47,32,37,48,33,80,86,58,70,48,48,72,43,68,65,20,69,74,66,74,47,89,30,76,68,52,53,47,55,31,48,77,48,71,30,61,90,50,62,72,81,44,49,67,62,32,51,54,52,52,50,52,51,53,54,49,50,52,58,70,66,50,69,78,77,49,71,65,59,60,51,56,66,74,76,112

Organism: Chlorella vulgaris (NCBI:txid3077)

Radius of gyration: 29.89 Å; Cα contacts (8 Å, |Δi|>4): 174; chains: 1; bounding box: 68×59×87 Å